Protein AF-0000000072945181 (afdb_homodimer)

InterPro domains:
  IPR013740 Redoxin [PF08534] (5-145)
  IPR013766 Thioredoxin domain [PS51352] (3-159)
  IPR036249 Thioredoxin-like superfamily [SSF52833] (5-149)
  IPR037944 Peroxiredoxin-5-like [PTHR10430] (3-158)
  IPR037944 Peroxiredoxin-5-like [cd03013] (5-157)

Structure (mmCIF, N/CA/C/O backbone):
data_AF-0000000072945181-model_v1
#
loop_
_entity.id
_entity.type
_entity.pdbx_description
1 polymer 'Thioredoxin domain-containing protein'
#
loop_
_atom_site.group_PDB
_atom_site.id
_atom_site.type_symbol
_atom_site.label_atom_id
_atom_site.label_alt_id
_atom_site.label_comp_id
_atom_site.label_asym_id
_atom_site.label_entity_id
_atom_site.label_seq_id
_atom_site.pdbx_PDB_ins_code
_atom_site.Cartn_x
_atom_site.Cartn_y
_atom_site.Cartn_z
_atom_site.occupancy
_atom_site.B_iso_or_equiv
_atom_site.auth_seq_id
_atom_site.auth_comp_id
_atom_site.auth_asym_id
_atom_site.auth_atom_id
_atom_site.pdbx_PDB_model_num
ATOM 1 N N . MET A 1 1 ? 13.602 12.992 17.625 1 44.69 1 MET A N 1
ATOM 2 C CA . MET A 1 1 ? 13.18 14.328 18.047 1 44.69 1 MET A CA 1
ATOM 3 C C . MET A 1 1 ? 11.672 14.5 17.891 1 44.69 1 MET A C 1
ATOM 5 O O . MET A 1 1 ? 11.102 14.117 16.875 1 44.69 1 MET A O 1
ATOM 9 N N . VAL A 1 2 ? 10.953 14.531 19.047 1 55.78 2 VAL A N 1
ATOM 10 C CA . VAL A 1 2 ? 9.523 14.797 19.219 1 55.78 2 VAL A CA 1
ATOM 11 C C . VAL A 1 2 ? 9.156 16.125 18.562 1 55.78 2 VAL A C 1
ATOM 13 O O . VAL A 1 2 ? 9.852 17.125 18.734 1 55.78 2 VAL A O 1
ATOM 16 N N . ILE A 1 3 ? 8.375 16.047 17.375 1 67.25 3 ILE A N 1
ATOM 17 C CA . ILE A 1 3 ? 7.812 17.219 16.719 1 67.25 3 ILE A CA 1
ATOM 18 C C . ILE A 1 3 ? 7.309 18.203 17.766 1 67.25 3 ILE A C 1
ATOM 20 O O . ILE A 1 3 ? 6.574 17.828 18.688 1 67.25 3 ILE A O 1
ATOM 24 N N . ALA A 1 4 ? 8.133 19.359 18 1 80.5 4 ALA A N 1
ATOM 25 C CA . ALA A 1 4 ? 7.688 20.375 18.953 1 80.5 4 ALA A CA 1
ATOM 26 C C . ALA A 1 4 ? 7.211 21.625 18.203 1 80.5 4 ALA A C 1
ATOM 28 O O . ALA A 1 4 ? 7.738 21.969 17.156 1 80.5 4 ALA A O 1
ATOM 29 N N . VAL A 1 5 ? 6.168 22.203 18.703 1 89.06 5 VAL A N 1
ATOM 30 C CA . VAL A 1 5 ? 5.711 23.5 18.203 1 89.06 5 VAL A CA 1
ATOM 31 C C . VAL A 1 5 ? 6.891 24.469 18.094 1 89.06 5 VAL A C 1
ATOM 33 O O . VAL A 1 5 ? 7.73 24.516 19 1 89.06 5 VAL A O 1
ATOM 36 N N . GLY A 1 6 ? 7.031 25.062 16.938 1 91.06 6 GLY A N 1
ATOM 37 C CA . GLY A 1 6 ? 8.109 26 16.703 1 91.06 6 GLY A CA 1
ATOM 38 C C . GLY A 1 6 ? 9.266 25.406 15.914 1 91.06 6 GLY A C 1
ATOM 39 O O . GLY A 1 6 ? 10.102 26.141 15.383 1 91.06 6 GLY A O 1
ATOM 40 N N . SER A 1 7 ? 9.32 24.156 15.82 1 90.75 7 SER A N 1
ATOM 41 C CA . SER A 1 7 ? 10.406 23.469 15.125 1 90.75 7 SER A CA 1
ATOM 42 C C . SER A 1 7 ? 10.297 23.641 13.617 1 90.75 7 SER A C 1
ATOM 44 O O . SER A 1 7 ? 9.188 23.672 13.07 1 90.75 7 SER A O 1
ATOM 46 N N . SER A 1 8 ? 11.469 23.719 12.992 1 91.62 8 SER A N 1
ATOM 47 C CA . SER A 1 8 ? 11.516 23.703 11.531 1 91.62 8 SER A CA 1
ATOM 48 C C . SER A 1 8 ? 11.094 22.344 10.977 1 91.62 8 SER A C 1
ATOM 50 O O . SER A 1 8 ? 11.156 21.344 11.68 1 91.62 8 SER A O 1
ATOM 52 N N . LEU A 1 9 ? 10.664 22.422 9.758 1 93.75 9 LEU A N 1
ATOM 53 C CA . LEU A 1 9 ? 10.281 21.188 9.094 1 93.75 9 LEU A CA 1
ATOM 54 C C . LEU A 1 9 ? 11.492 20.297 8.836 1 93.75 9 LEU A C 1
ATOM 56 O O . LEU A 1 9 ? 12.578 20.797 8.531 1 93.75 9 LEU A O 1
ATOM 60 N N . THR A 1 10 ? 11.297 19.047 8.984 1 92.38 10 THR A N 1
ATOM 61 C CA . THR A 1 10 ? 12.367 18.094 8.742 1 92.38 10 THR A CA 1
ATOM 62 C C . THR A 1 10 ? 12.844 18.172 7.293 1 92.38 10 THR A C 1
ATOM 64 O O . THR A 1 10 ? 12.109 18.641 6.418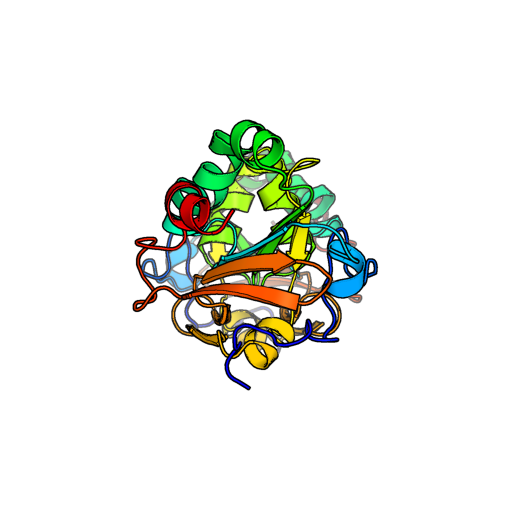 1 92.38 10 THR A O 1
ATOM 67 N N . LYS A 1 11 ? 14.078 17.719 7.035 1 94.94 11 LYS A N 1
ATOM 68 C CA . LYS A 1 11 ? 14.664 17.734 5.699 1 94.94 11 LYS A CA 1
ATOM 69 C C . LYS A 1 11 ? 14.633 16.344 5.059 1 94.94 11 LYS A C 1
ATOM 71 O O . LYS A 1 11 ? 15.219 16.141 3.998 1 94.94 11 LYS A O 1
ATOM 76 N N . THR A 1 12 ? 13.977 15.492 5.672 1 96.19 12 THR A N 1
ATOM 77 C CA . THR A 1 12 ? 13.859 14.125 5.172 1 96.19 12 THR A CA 1
ATOM 78 C C . THR A 1 12 ? 13.117 14.109 3.838 1 96.19 12 THR A C 1
ATOM 80 O O . THR A 1 12 ? 12.383 15.039 3.514 1 96.19 12 THR A O 1
ATOM 83 N N . GLU A 1 13 ? 13.367 13.039 3.109 1 96.19 13 GLU A N 1
ATOM 84 C CA . GLU A 1 13 ? 12.805 12.938 1.765 1 96.19 13 GLU A CA 1
ATOM 85 C C . GLU A 1 13 ? 11.484 12.18 1.774 1 96.19 13 GLU A C 1
ATOM 87 O O . GLU A 1 13 ? 11.344 11.172 2.471 1 96.19 13 GLU A O 1
ATOM 92 N N . LEU A 1 14 ? 10.516 12.719 1.047 1 97.88 14 LEU A N 1
ATOM 93 C CA . LEU A 1 14 ? 9.242 12.102 0.699 1 97.88 14 LEU A CA 1
ATOM 94 C C . LEU A 1 14 ? 9.094 11.969 -0.813 1 97.88 14 LEU A C 1
ATOM 96 O O . LEU A 1 14 ? 9.93 12.469 -1.567 1 97.88 14 LEU A O 1
ATOM 100 N N . PHE A 1 15 ? 8.062 11.242 -1.191 1 97.75 15 PHE A N 1
ATOM 101 C CA . PHE A 1 15 ? 7.762 11.07 -2.607 1 97.75 15 PHE A CA 1
ATOM 102 C C . PHE A 1 15 ? 6.293 11.359 -2.887 1 97.75 15 PHE A C 1
ATOM 104 O O . PHE A 1 15 ? 5.43 11.078 -2.049 1 97.75 15 PHE A O 1
ATOM 111 N N . GLU A 1 16 ? 5.98 11.883 -4.035 1 95.94 16 GLU A N 1
ATOM 112 C CA . GLU A 1 16 ? 4.586 12.258 -4.25 1 95.94 16 GLU A CA 1
ATOM 113 C C . GLU A 1 16 ? 3.994 11.516 -5.449 1 95.94 16 GLU A C 1
ATOM 115 O O . GLU A 1 16 ? 3.133 10.648 -5.285 1 95.94 16 GLU A O 1
ATOM 120 N N . THR A 1 17 ? 4.492 11.648 -6.688 1 90.31 17 THR A N 1
ATOM 121 C CA . THR A 1 17 ? 3.809 11.102 -7.855 1 90.31 17 THR A CA 1
ATOM 122 C C . THR A 1 17 ? 4.512 9.836 -8.352 1 90.31 17 THR A C 1
ATOM 124 O O . THR A 1 17 ? 3.938 9.062 -9.125 1 90.31 17 THR A O 1
ATOM 127 N N . SER A 1 18 ? 5.73 9.68 -7.992 1 89.75 18 SER A N 1
ATOM 128 C CA . SER A 1 18 ? 6.555 8.531 -8.359 1 89.75 18 SER A CA 1
ATOM 129 C C . SER A 1 18 ? 7.789 8.43 -7.469 1 89.75 18 SER A C 1
ATOM 131 O O . SER A 1 18 ? 8.102 9.352 -6.715 1 89.75 18 SER A O 1
ATOM 133 N N . PRO A 1 19 ? 8.484 7.332 -7.586 1 89.38 19 PRO A N 1
ATOM 134 C CA . PRO A 1 19 ? 9.742 7.211 -6.84 1 89.38 19 PRO A CA 1
ATOM 135 C C . PRO A 1 19 ? 10.781 8.25 -7.262 1 89.38 19 PRO A C 1
ATOM 137 O O . PRO A 1 19 ? 11.773 8.453 -6.559 1 89.38 19 PRO A O 1
ATOM 140 N N . ASP A 1 20 ? 10.547 8.906 -8.375 1 92.88 20 ASP A N 1
ATOM 141 C CA . ASP A 1 20 ? 11.5 9.891 -8.867 1 92.88 20 ASP A CA 1
ATOM 142 C C . ASP A 1 20 ? 11.07 11.305 -8.484 1 92.88 20 ASP A C 1
ATOM 144 O O . ASP A 1 20 ? 11.82 12.266 -8.688 1 92.88 20 ASP A O 1
ATOM 148 N N . ASP A 1 21 ? 9.93 11.469 -7.965 1 96.44 21 ASP A N 1
ATOM 149 C CA . ASP A 1 21 ? 9.406 12.773 -7.582 1 96.44 21 ASP A CA 1
ATOM 150 C C . ASP A 1 21 ? 9.672 13.062 -6.105 1 96.44 21 ASP A C 1
ATOM 152 O O . ASP A 1 21 ? 8.734 13.156 -5.312 1 96.44 21 ASP A O 1
ATOM 156 N N . LYS A 1 22 ? 10.961 13.367 -5.82 1 96.19 22 LYS A N 1
ATOM 157 C CA . LYS A 1 22 ? 11.414 13.609 -4.453 1 96.19 22 LYS A CA 1
ATOM 158 C C . LYS A 1 22 ? 11.031 15.016 -3.992 1 96.19 22 LYS A C 1
ATOM 160 O O . LYS A 1 22 ? 11.141 15.977 -4.754 1 96.19 22 LYS A O 1
ATOM 165 N N . LYS A 1 23 ? 10.492 15.016 -2.742 1 96.94 23 LYS A N 1
ATOM 166 C CA . LYS A 1 23 ? 10.102 16.266 -2.098 1 96.94 23 LYS A CA 1
ATOM 167 C C . LYS A 1 23 ? 10.531 16.281 -0.632 1 96.94 23 LYS A C 1
ATOM 169 O O . LYS A 1 23 ? 10.641 15.227 0.001 1 96.94 23 LYS A O 1
ATOM 174 N N . THR A 1 24 ? 10.828 17.5 -0.173 1 97.25 24 THR A N 1
ATOM 175 C CA . THR A 1 24 ? 10.828 17.734 1.267 1 97.25 24 THR A CA 1
ATOM 176 C C . THR A 1 24 ? 9.547 18.453 1.699 1 97.25 24 THR A C 1
ATOM 178 O O . THR A 1 24 ? 8.805 18.953 0.861 1 97.25 24 THR A O 1
ATOM 181 N N . LEU A 1 25 ? 9.281 18.406 3.014 1 97.31 25 LEU A N 1
ATOM 182 C CA . LEU A 1 25 ? 8.141 19.172 3.502 1 97.31 25 LEU A CA 1
ATOM 183 C C . LEU A 1 25 ? 8.305 20.656 3.178 1 97.31 25 LEU A C 1
ATOM 185 O O . LEU A 1 25 ? 7.316 21.359 2.924 1 97.31 25 LEU A O 1
ATOM 189 N N . ALA A 1 26 ? 9.508 21.125 3.164 1 97.12 26 ALA A N 1
ATOM 190 C CA . ALA A 1 26 ? 9.766 22.5 2.783 1 97.12 26 ALA A CA 1
ATOM 191 C C . ALA A 1 26 ? 9.367 22.766 1.333 1 97.12 26 ALA A C 1
ATOM 193 O O . ALA A 1 26 ? 8.844 23.828 1.005 1 97.12 26 ALA A O 1
ATOM 194 N N . ASP A 1 27 ? 9.656 21.844 0.456 1 97.81 27 ASP A N 1
ATOM 195 C CA . ASP A 1 27 ? 9.234 21.953 -0.939 1 97.81 27 ASP A CA 1
ATOM 196 C C . ASP A 1 27 ? 7.719 22.047 -1.054 1 97.81 27 ASP A C 1
ATOM 198 O O . ASP A 1 27 ? 7.199 22.766 -1.91 1 97.81 27 ASP A O 1
ATOM 202 N N . VAL A 1 28 ? 6.984 21.344 -0.179 1 98.06 28 VAL A N 1
ATOM 203 C CA . VAL A 1 28 ? 5.535 21.203 -0.271 1 98.06 28 VAL A CA 1
ATOM 204 C C . VAL A 1 28 ? 4.855 22.438 0.319 1 98.06 28 VAL A C 1
ATOM 206 O O . VAL A 1 28 ? 3.928 22.984 -0.277 1 98.06 28 VAL A O 1
ATOM 209 N N . PHE A 1 29 ? 5.367 22.906 1.403 1 98 29 PHE A N 1
ATOM 210 C CA . PHE A 1 29 ? 4.664 23.938 2.146 1 98 29 PHE A CA 1
ATOM 211 C C . PHE A 1 29 ? 5.27 25.312 1.869 1 98 29 PHE A C 1
ATOM 213 O O . PHE A 1 29 ? 4.566 26.328 1.885 1 98 29 PHE A O 1
ATOM 220 N N . GLY A 1 30 ? 6.652 25.312 1.661 1 96.38 30 GLY A N 1
ATOM 221 C CA . GLY A 1 30 ? 7.312 26.609 1.621 1 96.38 30 GLY A CA 1
ATOM 222 C C . GLY A 1 30 ? 7.008 27.469 2.832 1 96.38 30 G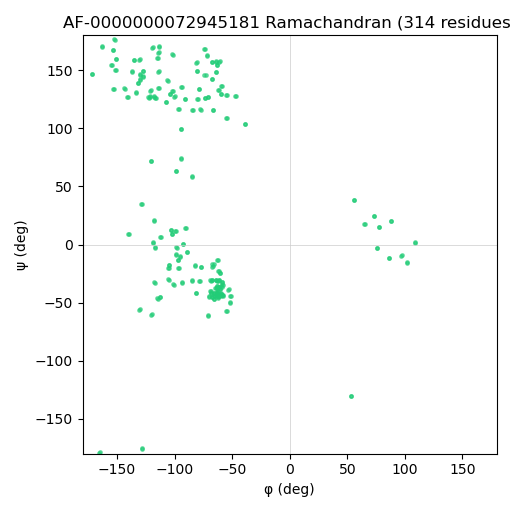LY A C 1
ATOM 223 O O . GLY A 1 30 ? 7.16 27.016 3.973 1 96.38 30 GLY A O 1
ATOM 224 N N . MET A 1 31 ? 6.613 28.75 2.494 1 97.38 31 MET A N 1
ATOM 225 C CA . MET A 1 31 ? 6.293 29.672 3.572 1 97.38 31 MET A CA 1
ATOM 226 C C . MET A 1 31 ? 4.785 29.828 3.725 1 97.38 31 MET A C 1
ATOM 228 O O . MET A 1 31 ? 4.32 30.703 4.461 1 97.38 31 MET A O 1
ATOM 232 N N . LYS A 1 32 ? 4 29 3.123 1 98.19 32 LYS A N 1
ATOM 233 C CA . LYS A 1 32 ? 2.543 29.062 3.123 1 98.19 32 LYS A CA 1
ATOM 234 C C . LYS A 1 32 ? 1.965 28.453 4.398 1 98.19 32 LYS A C 1
ATOM 236 O O . LYS A 1 32 ? 2.625 27.656 5.07 1 98.19 32 LYS A O 1
ATOM 241 N N . THR A 1 33 ? 0.781 28.891 4.68 1 98.5 33 THR A N 1
ATOM 242 C CA . THR A 1 33 ? 0.017 28.266 5.746 1 98.5 33 THR A CA 1
ATOM 243 C C . THR A 1 33 ? -0.631 26.969 5.254 1 98.5 33 THR A C 1
ATOM 245 O O . THR A 1 33 ? -1.315 26.969 4.23 1 98.5 33 THR A O 1
ATOM 248 N N . GLY A 1 34 ? -0.312 25.906 6.012 1 98.5 34 GLY A N 1
ATOM 249 C CA . GLY A 1 34 ? -0.864 24.625 5.562 1 98.5 34 GLY A CA 1
ATOM 250 C C . GLY A 1 34 ? -1.08 23.641 6.691 1 98.5 34 GLY A C 1
ATOM 251 O O . GLY A 1 34 ? -0.869 23.969 7.863 1 98.5 34 GLY A O 1
ATOM 252 N N . ILE A 1 35 ? -1.661 22.484 6.34 1 98.69 35 ILE A N 1
ATOM 253 C CA . ILE A 1 35 ? -1.899 21.375 7.266 1 98.69 35 ILE A CA 1
ATOM 254 C C . ILE A 1 35 ? -1.188 20.125 6.766 1 98.69 35 ILE A C 1
ATOM 256 O O . ILE A 1 35 ? -1.273 19.781 5.586 1 98.69 35 ILE A O 1
ATOM 260 N N . LEU A 1 36 ? -0.411 19.516 7.609 1 98.25 36 LEU A N 1
ATOM 261 C CA . LEU A 1 36 ? 0.145 18.188 7.41 1 98.25 36 LEU A CA 1
ATOM 262 C C . LEU A 1 36 ? -0.533 17.172 8.32 1 98.25 36 LEU A C 1
ATOM 264 O O . LEU A 1 36 ? -0.564 17.359 9.547 1 98.25 36 LEU A O 1
ATOM 268 N N . PHE A 1 37 ? -1.088 16.172 7.766 1 98.25 37 PHE A N 1
ATOM 269 C CA . PHE A 1 37 ? -1.555 15.117 8.648 1 98.25 37 PHE A CA 1
ATOM 270 C C . PHE A 1 37 ? -1.011 13.766 8.203 1 98.25 37 PHE A C 1
ATOM 272 O O . PHE A 1 37 ? -0.783 13.539 7.008 1 98.25 37 PHE A O 1
ATOM 279 N N . GLY A 1 38 ? -0.732 12.945 9.117 1 97.25 38 GLY A N 1
ATOM 280 C CA . GLY A 1 38 ? -0.209 11.609 8.906 1 97.25 38 GLY A CA 1
ATOM 281 C C . GLY A 1 38 ? -1.17 10.516 9.336 1 97.25 38 GLY A C 1
ATOM 282 O O . GLY A 1 38 ? -1.955 10.703 10.266 1 97.25 38 GLY A O 1
ATOM 283 N N . VAL A 1 39 ? -1.094 9.422 8.656 1 97.75 39 VAL A N 1
ATOM 284 C CA . VAL A 1 39 ? -1.968 8.281 8.922 1 97.75 39 VAL A CA 1
ATOM 285 C C . VAL A 1 39 ? -1.152 6.992 8.93 1 97.75 39 VAL A C 1
ATOM 287 O O . VAL A 1 39 ? -0.074 6.93 8.336 1 97.75 39 VAL A O 1
ATOM 290 N N . PRO A 1 40 ? -1.662 5.965 9.562 1 97.19 40 PRO A N 1
ATOM 291 C CA . PRO A 1 40 ? -0.932 4.695 9.617 1 97.19 40 PRO A CA 1
ATOM 292 C C . PRO A 1 40 ? -0.736 4.07 8.234 1 97.19 40 PRO A C 1
ATOM 294 O O . PRO A 1 40 ? 0.31 3.473 7.969 1 97.19 40 PRO A O 1
ATOM 297 N N . GLY A 1 41 ? -1.81 4.238 7.43 1 97.06 41 GLY A N 1
ATOM 298 C CA . GLY A 1 41 ? -1.672 3.609 6.125 1 97.06 41 GLY A CA 1
ATOM 299 C C . GLY A 1 41 ? -2.791 3.967 5.168 1 97.06 41 GLY A C 1
ATOM 300 O O . GLY A 1 41 ? -3.947 4.094 5.574 1 97.06 41 GLY A O 1
ATOM 301 N N . ALA A 1 42 ? -2.428 4.047 3.879 1 97.75 42 ALA A N 1
ATOM 302 C CA . ALA A 1 42 ? -3.412 4.238 2.816 1 97.75 42 ALA A CA 1
ATOM 303 C C . ALA A 1 42 ? -4.434 3.104 2.805 1 97.75 42 ALA A C 1
ATOM 305 O O . ALA A 1 42 ? -4.078 1.938 3 1 97.75 42 ALA A O 1
ATOM 306 N N . PHE A 1 43 ? -5.762 3.445 2.641 1 97.19 43 PHE A N 1
ATOM 307 C CA . PHE A 1 43 ? -6.871 2.52 2.451 1 97.19 43 PHE A CA 1
ATOM 308 C C . PHE A 1 43 ? -7.242 1.843 3.764 1 97.19 43 PHE A C 1
ATOM 310 O O . PHE A 1 43 ? -8.18 1.045 3.812 1 97.19 43 PHE A O 1
ATOM 317 N N . THR A 1 44 ? -6.492 2.115 4.883 1 95.62 44 THR A N 1
ATOM 318 C CA . THR A 1 44 ? -6.934 1.596 6.172 1 95.62 44 THR A CA 1
ATOM 319 C C . THR A 1 44 ? -8.273 2.203 6.57 1 95.62 44 THR A C 1
ATOM 321 O O . THR A 1 44 ? -8.578 3.342 6.211 1 95.62 44 THR A O 1
ATOM 324 N N . PRO A 1 45 ? -9.117 1.477 7.285 1 93.88 45 PRO A N 1
ATOM 325 C CA . PRO A 1 45 ? -10.516 1.861 7.484 1 93.88 45 PRO A CA 1
ATOM 326 C C . PRO A 1 45 ? -10.664 3.268 8.062 1 93.88 45 PRO A C 1
ATOM 328 O O . PRO A 1 45 ? -11.312 4.121 7.453 1 93.88 45 PRO A O 1
ATOM 331 N N . THR A 1 46 ? -10.109 3.643 9.211 1 92.75 46 THR A N 1
ATOM 332 C CA . THR A 1 46 ? -10.242 4.961 9.82 1 92.75 46 THR A CA 1
ATOM 333 C C . THR A 1 46 ? -9.602 6.031 8.945 1 92.75 46 THR A C 1
ATOM 335 O O . THR A 1 46 ? -10.148 7.125 8.789 1 92.75 46 THR A O 1
ATOM 338 N N . CYS A 1 47 ? -8.523 5.734 8.328 1 94 47 CYS A N 1
ATOM 339 C CA . CYS A 1 47 ? -7.84 6.668 7.445 1 94 47 CYS A CA 1
ATOM 340 C C . CYS A 1 47 ? -8.68 6.973 6.215 1 94 47 CYS A C 1
ATOM 342 O O . CYS A 1 47 ? -8.797 8.133 5.805 1 94 47 CYS A O 1
ATOM 344 N N . ASP A 1 48 ? -9.258 5.988 5.695 1 95 48 ASP A N 1
ATOM 345 C CA . ASP A 1 48 ? -9.953 6.027 4.41 1 95 48 ASP A CA 1
ATOM 346 C C . ASP A 1 48 ? -11.391 6.512 4.578 1 95 48 ASP A C 1
ATOM 348 O O . ASP A 1 48 ? -11.938 7.168 3.688 1 95 48 ASP A O 1
ATOM 352 N N . GLN A 1 49 ? -11.984 6.227 5.707 1 94.12 49 GLN A N 1
ATOM 353 C CA . GLN A 1 49 ? -13.414 6.48 5.859 1 94.12 49 GLN A CA 1
ATOM 354 C C . GLN A 1 49 ? -13.664 7.715 6.719 1 94.12 49 GLN A C 1
ATOM 356 O O . GLN A 1 49 ? -14.766 8.273 6.703 1 94.12 49 GLN A O 1
ATOM 361 N N . THR A 1 50 ? -12.633 8.125 7.469 1 95.06 50 THR A N 1
ATOM 362 C CA . THR A 1 50 ? -12.883 9.18 8.445 1 95.06 50 THR A CA 1
ATOM 363 C C . THR A 1 50 ? -11.852 10.289 8.328 1 95.06 50 THR A C 1
ATOM 365 O O . THR A 1 50 ? -12.203 11.445 8.078 1 95.06 50 THR A O 1
ATOM 368 N N . HIS A 1 51 ? -10.602 9.992 8.414 1 97.19 51 HIS A N 1
ATOM 369 C CA . HIS A 1 51 ? -9.562 11.008 8.555 1 97.19 51 HIS A CA 1
ATOM 370 C C . HIS A 1 51 ? -9.383 11.797 7.258 1 97.19 51 HIS A C 1
ATOM 372 O O . HIS A 1 51 ? -9.664 12.992 7.215 1 97.19 51 HIS A O 1
ATOM 378 N N . LEU A 1 52 ? -9.016 11.133 6.152 1 97.75 52 LEU A N 1
ATOM 379 C CA . LEU A 1 52 ? -8.828 11.805 4.867 1 97.75 52 LEU A CA 1
ATOM 380 C C . LEU A 1 52 ? -10.109 12.484 4.418 1 97.75 52 LEU A C 1
ATOM 382 O O . LEU A 1 52 ? -10.102 13.656 4.035 1 97.75 52 LEU A O 1
ATOM 386 N N . PRO A 1 53 ? -11.242 11.859 4.555 1 97.81 53 PRO A N 1
ATOM 387 C CA . PRO A 1 53 ? -12.492 12.477 4.105 1 97.81 53 PRO A CA 1
ATOM 388 C C . PRO A 1 53 ? -12.828 13.742 4.895 1 97.81 53 PRO A C 1
ATOM 390 O O . PRO A 1 53 ? -13.477 14.648 4.363 1 97.81 53 PRO A O 1
ATOM 393 N N . SER A 1 54 ? -12.43 13.82 6.156 1 98.19 54 SER A N 1
ATOM 394 C CA . SER A 1 54 ? -12.719 15.023 6.926 1 98.19 54 SER A CA 1
ATOM 395 C C . SER A 1 54 ? -12.047 16.25 6.309 1 98.19 54 SER A C 1
ATOM 397 O O . SER A 1 54 ? -12.617 17.344 6.301 1 98.19 54 SER A O 1
ATOM 399 N N . TYR A 1 55 ? -10.852 16.047 5.785 1 98.5 55 TYR A N 1
ATOM 400 C CA . TYR A 1 55 ? -10.125 17.156 5.172 1 98.5 55 TYR A CA 1
ATOM 401 C C . TYR A 1 55 ? -10.664 17.453 3.773 1 98.5 55 TYR A C 1
ATOM 403 O O . TYR A 1 55 ? -10.656 18.594 3.33 1 98.5 55 TYR A O 1
ATOM 411 N N . LEU A 1 56 ? -11.141 16.438 3.104 1 98.44 56 LEU A N 1
ATOM 412 C CA . LEU A 1 56 ? -11.75 16.641 1.793 1 98.44 56 LEU A CA 1
ATOM 413 C C . LEU A 1 56 ? -13.086 17.359 1.918 1 98.44 56 LEU A C 1
ATOM 415 O O . LEU A 1 56 ? -13.359 18.297 1.165 1 98.44 56 LEU A O 1
ATOM 419 N N . LYS A 1 57 ? -13.836 16.906 2.854 1 98 57 LYS A N 1
ATOM 420 C CA . LYS A 1 57 ? -15.141 17.516 3.09 1 98 57 LYS A CA 1
ATOM 421 C C . LYS A 1 57 ? -15 18.984 3.459 1 98 57 LYS A C 1
ATOM 423 O O . LYS A 1 57 ? -15.781 19.828 3 1 98 57 LYS A O 1
ATOM 428 N N . ASP A 1 58 ? -14 19.344 4.227 1 98.12 58 ASP A N 1
ATOM 429 C CA . ASP A 1 58 ? -13.844 20.688 4.742 1 98.12 58 ASP A CA 1
ATOM 430 C C . ASP A 1 58 ? -12.836 21.484 3.914 1 98.12 58 ASP A C 1
ATOM 432 O O . ASP A 1 58 ? -12.359 22.531 4.344 1 98.12 58 ASP A O 1
ATOM 436 N N . TYR A 1 59 ? -12.477 20.984 2.826 1 98.19 59 TYR A N 1
ATOM 437 C CA . TYR A 1 59 ? -11.414 21.547 2.012 1 98.19 59 TYR A CA 1
ATOM 438 C C . TYR A 1 59 ? -11.656 23.031 1.756 1 98.19 59 TYR A C 1
ATOM 440 O O . TYR A 1 59 ? -10.797 23.875 2.029 1 98.19 59 TYR A O 1
ATOM 448 N N . GLU A 1 60 ? -12.867 23.375 1.315 1 97.88 60 GLU A N 1
ATOM 449 C CA . GLU A 1 60 ? -13.188 24.766 0.985 1 97.88 60 GLU A CA 1
ATOM 450 C C . GLU A 1 60 ? -13.227 25.625 2.238 1 97.88 60 GLU A C 1
ATOM 452 O O . GLU A 1 60 ? -12.812 26.797 2.209 1 97.88 60 GLU A O 1
ATOM 457 N N . GLN A 1 61 ? -13.766 25.047 3.254 1 97.88 61 GLN A N 1
ATOM 458 C CA . GLN A 1 61 ? -13.805 25.781 4.512 1 97.88 61 GLN A CA 1
ATOM 459 C C . GLN A 1 61 ? -12.398 26.078 5.027 1 97.88 61 GLN A C 1
ATOM 461 O O . GLN A 1 61 ? -12.133 27.172 5.535 1 97.88 61 GLN A O 1
ATOM 466 N N . LEU A 1 62 ? -11.484 25.125 4.938 1 98.31 62 LEU A N 1
ATOM 467 C CA . LEU A 1 62 ? -10.102 25.312 5.355 1 98.31 62 LEU A CA 1
ATOM 468 C C . LEU A 1 62 ? -9.406 26.359 4.504 1 98.31 62 LEU A C 1
ATOM 470 O O . LEU A 1 62 ? -8.656 27.188 5.027 1 98.31 62 LEU A O 1
ATOM 474 N N . LYS A 1 63 ? -9.664 26.297 3.289 1 97.56 63 LYS A N 1
ATOM 475 C CA . LYS A 1 63 ? -9.117 27.312 2.389 1 97.56 63 LYS A CA 1
ATOM 476 C C . LYS A 1 63 ? -9.609 28.703 2.77 1 97.56 63 LYS A C 1
ATOM 478 O O . LYS A 1 63 ? -8.836 29.672 2.764 1 97.56 63 LYS A O 1
ATOM 483 N N . ALA A 1 64 ? -10.852 28.781 3.051 1 97.62 64 ALA A N 1
ATOM 484 C CA . ALA A 1 64 ? -11.453 30.062 3.438 1 97.62 64 ALA A CA 1
ATOM 485 C C . ALA A 1 64 ? -10.82 30.594 4.719 1 97.62 64 ALA A C 1
ATOM 487 O O . ALA A 1 64 ? -10.781 31.812 4.938 1 97.62 64 ALA A O 1
ATOM 488 N N . LYS A 1 65 ? -10.258 29.719 5.477 1 97.12 65 LYS A N 1
ATOM 489 C CA . LYS A 1 65 ? -9.625 30.094 6.734 1 97.12 65 LYS A CA 1
ATOM 490 C C . LYS A 1 65 ? -8.133 30.375 6.543 1 97.12 65 LYS A C 1
ATOM 492 O O . LYS A 1 65 ? -7.406 30.578 7.516 1 97.12 65 LYS A O 1
ATOM 497 N N . GLY A 1 66 ? -7.707 30.234 5.312 1 97.62 66 GLY A N 1
ATOM 498 C CA . GLY A 1 66 ? -6.348 30.672 5.012 1 97.62 66 GLY A CA 1
ATOM 499 C C . GLY A 1 66 ? -5.398 29.516 4.75 1 97.62 66 GLY A C 1
ATOM 500 O O . GLY A 1 66 ? -4.203 29.719 4.551 1 97.62 66 GLY A O 1
ATOM 501 N N . VAL A 1 67 ? -5.934 28.344 4.797 1 98.62 67 VAL A N 1
ATOM 502 C CA . VAL A 1 67 ? -5.098 27.188 4.492 1 98.62 67 VAL A CA 1
ATOM 503 C C . VAL A 1 67 ? -4.832 27.125 2.988 1 98.62 67 VAL A C 1
ATOM 505 O O . VAL A 1 67 ? -5.77 27.062 2.189 1 98.62 67 VAL A O 1
ATOM 508 N N . GLU A 1 68 ? -3.578 27.062 2.641 1 98.62 68 GLU A N 1
ATOM 509 C CA . GLU A 1 68 ? -3.191 27.078 1.234 1 98.62 68 GLU A CA 1
ATOM 510 C C . GLU A 1 68 ? -2.758 25.703 0.755 1 98.62 68 GLU A C 1
ATOM 512 O O . GLU A 1 68 ? -2.824 25.406 -0.439 1 98.62 68 GLU A O 1
ATOM 517 N N . VAL A 1 69 ? -2.234 24.969 1.692 1 98.62 69 VAL A N 1
ATOM 518 C CA . VAL A 1 69 ? -1.681 23.656 1.352 1 98.62 69 VAL A CA 1
ATOM 519 C C . VAL A 1 69 ? -2.168 22.609 2.352 1 98.62 69 VAL A C 1
ATOM 521 O O . VAL A 1 69 ? -2.16 22.859 3.562 1 98.62 69 VAL A O 1
ATOM 524 N N . ILE A 1 70 ? -2.66 21.547 1.877 1 98.81 70 ILE A N 1
ATOM 525 C CA . ILE A 1 70 ? -2.922 20.375 2.709 1 98.81 70 ILE A CA 1
ATOM 526 C C . ILE A 1 70 ? -2.135 19.188 2.178 1 98.81 70 ILE A C 1
ATOM 528 O O . ILE A 1 70 ? -2.107 18.938 0.971 1 98.81 70 ILE A O 1
ATOM 532 N N . ALA A 1 71 ? -1.45 18.469 3.057 1 98.75 71 ALA A N 1
ATOM 533 C CA . ALA A 1 71 ? -0.681 17.281 2.707 1 98.75 71 ALA A CA 1
ATOM 534 C C . ALA A 1 71 ? -0.986 16.125 3.662 1 98.75 71 ALA A C 1
ATOM 536 O O . ALA A 1 71 ? -1.194 16.344 4.859 1 98.75 71 ALA A O 1
ATOM 537 N N . CYS A 1 72 ? -1.095 15.016 3.113 1 98.75 72 CYS A N 1
ATOM 538 C CA . CYS A 1 72 ? -1.244 13.758 3.838 1 98.75 72 CYS A CA 1
ATOM 539 C C . CYS A 1 72 ? -0.026 12.867 3.635 1 98.75 72 CYS A C 1
ATOM 541 O O . CYS A 1 72 ? 0.469 12.734 2.514 1 98.75 72 CYS A O 1
ATOM 543 N N . MET A 1 73 ? 0.486 12.266 4.699 1 98.5 73 MET A N 1
ATOM 544 C CA . MET A 1 73 ? 1.621 11.359 4.535 1 98.5 73 MET A CA 1
ATOM 545 C C . MET A 1 73 ? 1.338 10.008 5.184 1 98.5 73 MET A C 1
ATOM 547 O O . MET A 1 73 ? 0.617 9.93 6.18 1 98.5 73 MET A O 1
ATOM 551 N N . ALA A 1 74 ? 1.889 8.984 4.641 1 98.44 74 ALA A N 1
ATOM 552 C CA . ALA A 1 74 ? 1.891 7.625 5.172 1 98.44 74 ALA A CA 1
ATOM 553 C C . ALA A 1 74 ? 3.139 6.867 4.734 1 98.44 74 ALA A C 1
ATOM 555 O O . ALA A 1 74 ? 3.816 7.27 3.783 1 98.44 74 ALA A O 1
ATOM 556 N N . VAL A 1 75 ? 3.439 5.781 5.508 1 97.94 75 VAL A N 1
ATOM 557 C CA . VAL A 1 75 ? 4.57 4.938 5.141 1 97.94 75 VAL A CA 1
ATOM 558 C C . VAL A 1 75 ? 4.129 3.9 4.109 1 97.94 75 VAL A C 1
ATOM 560 O O . VAL A 1 75 ? 4.086 2.703 4.406 1 97.94 75 VAL A O 1
ATOM 563 N N . ASN A 1 76 ? 3.627 4.223 3 1 98.06 76 ASN A N 1
ATOM 564 C CA . ASN A 1 76 ? 3.33 3.506 1.763 1 98.06 76 ASN A CA 1
ATOM 565 C C . ASN A 1 76 ? 4.18 4.016 0.602 1 98.06 76 ASN A C 1
ATOM 567 O O . ASN A 1 76 ? 4.758 5.102 0.681 1 98.06 76 ASN A O 1
ATOM 571 N N . ASP A 1 77 ? 4.301 3.248 -0.4 1 97.31 77 ASP A N 1
ATOM 572 C CA . ASP A 1 77 ? 5.023 3.729 -1.572 1 97.31 77 ASP A CA 1
ATOM 573 C C . ASP A 1 77 ? 4.191 4.742 -2.354 1 97.31 77 ASP A C 1
ATOM 575 O O . ASP A 1 77 ? 3 4.914 -2.086 1 97.31 77 ASP A O 1
ATOM 579 N N . SER A 1 78 ? 4.824 5.43 -3.289 1 97.75 78 SER A N 1
ATOM 580 C CA . SER A 1 78 ? 4.215 6.559 -3.982 1 97.75 78 SER A CA 1
ATOM 581 C C . SER A 1 78 ? 3.062 6.105 -4.871 1 97.75 78 SER A C 1
ATOM 583 O O . SER A 1 78 ? 2.088 6.836 -5.055 1 97.75 78 SER A O 1
ATOM 585 N N . PHE A 1 79 ? 3.07 4.867 -5.445 1 97.5 79 PHE A N 1
ATOM 586 C CA . PHE A 1 79 ? 2.008 4.371 -6.312 1 97.5 79 PHE A CA 1
ATOM 587 C C . PHE A 1 79 ? 0.724 4.148 -5.523 1 97.5 79 PHE A C 1
ATOM 589 O O . PHE A 1 79 ? -0.363 4.508 -5.984 1 97.5 79 PHE A O 1
ATOM 596 N N . VAL A 1 80 ? 0.906 3.596 -4.332 1 98.06 80 VAL A N 1
ATOM 597 C CA . VAL A 1 80 ? -0.239 3.363 -3.461 1 98.06 80 VAL A CA 1
ATOM 598 C C . VAL A 1 80 ? -0.841 4.699 -3.027 1 98.06 80 VAL A C 1
ATOM 600 O O . VAL A 1 80 ? -2.061 4.879 -3.072 1 98.06 80 VAL A O 1
ATOM 603 N N . MET A 1 81 ? -0.006 5.625 -2.609 1 98.38 81 MET A N 1
ATOM 604 C CA . MET A 1 81 ? -0.504 6.93 -2.176 1 98.38 81 MET A CA 1
ATOM 605 C C . MET A 1 81 ? -1.233 7.637 -3.311 1 98.38 81 MET A C 1
ATOM 607 O O . MET A 1 81 ? -2.287 8.242 -3.098 1 98.38 81 MET A O 1
ATOM 611 N N . GLN A 1 82 ? -0.658 7.586 -4.5 1 97.25 82 GLN A N 1
ATOM 612 C CA . GLN A 1 82 ? -1.302 8.203 -5.656 1 97.25 82 GLN A CA 1
ATOM 613 C C . GLN A 1 82 ? -2.643 7.539 -5.957 1 97.25 82 GLN A C 1
ATOM 615 O O . GLN A 1 82 ? -3.637 8.219 -6.211 1 97.25 82 GLN A O 1
ATOM 620 N N . ALA A 1 83 ? -2.65 6.25 -5.945 1 97.25 83 ALA A N 1
ATOM 621 C CA . ALA A 1 83 ? -3.885 5.508 -6.188 1 97.25 83 ALA A CA 1
ATOM 622 C C . ALA A 1 83 ? -4.953 5.871 -5.16 1 97.25 83 ALA A C 1
ATOM 624 O O . ALA A 1 83 ? -6.121 6.066 -5.512 1 97.25 83 ALA A O 1
ATOM 625 N N . TRP A 1 84 ? -4.551 5.961 -3.869 1 98.19 84 TRP A N 1
ATOM 626 C CA . TRP A 1 84 ? -5.477 6.32 -2.799 1 98.19 84 TRP A CA 1
ATOM 627 C C . TRP A 1 84 ? -6.059 7.711 -3.027 1 98.19 84 TRP A C 1
ATOM 629 O O . TRP A 1 84 ? -7.266 7.914 -2.877 1 98.19 84 TRP A O 1
ATOM 639 N N . GLY A 1 85 ? -5.223 8.672 -3.42 1 98 85 GLY A N 1
ATOM 640 C CA . GLY A 1 85 ? -5.695 10.008 -3.748 1 98 85 GLY A CA 1
ATOM 641 C C . GLY A 1 85 ? -6.695 10.023 -4.891 1 98 85 GLY A C 1
ATOM 642 O O . GLY A 1 85 ? -7.707 10.727 -4.828 1 98 85 GLY A O 1
ATOM 643 N N . LYS A 1 86 ? -6.43 9.234 -5.918 1 96.62 86 LYS A N 1
ATOM 644 C CA . LYS A 1 86 ? -7.312 9.172 -7.078 1 96.62 86 LYS A CA 1
ATOM 645 C C . LYS A 1 86 ? -8.672 8.578 -6.707 1 96.62 86 LYS A C 1
ATOM 647 O O . LYS A 1 86 ? -9.711 9.133 -7.066 1 96.62 86 LYS A O 1
ATOM 652 N N . VAL A 1 87 ? -8.641 7.535 -5.953 1 96.12 87 VAL A N 1
ATOM 653 C CA . VAL A 1 87 ? -9.859 6.809 -5.609 1 96.12 87 VAL A CA 1
ATOM 654 C C . VAL A 1 87 ? -10.727 7.656 -4.68 1 96.12 87 VAL A C 1
ATOM 656 O O . VAL A 1 87 ? -11.953 7.609 -4.75 1 96.12 87 VAL A O 1
ATOM 659 N N . THR A 1 88 ? -10.125 8.508 -3.854 1 97 88 THR A N 1
ATOM 660 C CA . THR A 1 88 ? -10.859 9.242 -2.824 1 97 88 THR A CA 1
ATOM 661 C C . THR A 1 88 ? -11.219 10.641 -3.307 1 97 88 THR A C 1
ATOM 663 O O . THR A 1 88 ? -11.969 11.359 -2.643 1 97 88 THR A O 1
ATOM 666 N N . GLY A 1 89 ? -10.602 11.055 -4.398 1 96.88 89 GLY A N 1
ATOM 667 C CA . GLY A 1 89 ? -10.844 12.398 -4.902 1 96.88 89 GLY A CA 1
ATOM 668 C C . GLY A 1 89 ? -9.922 13.438 -4.293 1 96.88 89 GLY A C 1
ATOM 669 O O . GLY A 1 89 ? -10.242 14.633 -4.293 1 96.88 89 GLY A O 1
ATOM 670 N N . ALA A 1 90 ? -8.828 13.016 -3.76 1 97.75 90 ALA A N 1
ATOM 671 C CA . ALA A 1 90 ? -7.883 13.93 -3.121 1 97.75 90 ALA A CA 1
ATOM 672 C C . ALA A 1 90 ? -6.98 14.594 -4.156 1 97.75 90 ALA A C 1
ATOM 674 O O . ALA A 1 90 ? -6.312 15.586 -3.859 1 97.75 90 ALA A O 1
ATOM 675 N N . GLU A 1 91 ? -6.922 14.008 -5.344 1 95 91 GLU A N 1
ATOM 676 C CA . GLU A 1 91 ? -6.055 14.531 -6.395 1 95 91 GLU A CA 1
ATOM 677 C C . GLU A 1 91 ? -6.363 16 -6.672 1 95 91 GLU A C 1
ATOM 679 O O . GLU A 1 91 ? -7.527 16.375 -6.832 1 95 91 GLU A O 1
ATOM 684 N N . GLY A 1 92 ? -5.316 16.812 -6.664 1 95.38 92 GLY A N 1
ATOM 685 C CA . GLY A 1 92 ? -5.496 18.234 -6.93 1 95.38 92 GLY A CA 1
ATOM 686 C C . GLY A 1 92 ? -5.855 19.031 -5.691 1 95.38 92 GLY A C 1
ATOM 687 O O . GLY A 1 92 ? -5.855 20.266 -5.719 1 95.38 92 GLY A O 1
ATOM 688 N N . LYS A 1 93 ? -6.184 18.469 -4.621 1 97.94 93 LYS A N 1
ATOM 689 C CA . LYS A 1 93 ? -6.594 19.125 -3.389 1 97.94 93 LYS A CA 1
ATOM 690 C C . LYS A 1 93 ? -5.594 18.875 -2.266 1 97.94 93 LYS A C 1
ATOM 692 O O . LYS A 1 93 ? -5.188 19.797 -1.559 1 97.94 93 LYS A O 1
ATOM 697 N N . ILE A 1 94 ? -5.203 17.641 -2.109 1 98.62 94 ILE A N 1
ATOM 698 C CA . ILE A 1 94 ? -4.328 17.219 -1.021 1 98.62 94 ILE A CA 1
ATOM 699 C C . ILE A 1 94 ? -3.076 16.562 -1.592 1 98.62 94 ILE A C 1
ATOM 701 O O . ILE A 1 94 ? -3.168 15.695 -2.475 1 98.62 94 ILE A O 1
ATOM 705 N N . HIS A 1 95 ? -1.859 17.031 -1.203 1 98.56 95 HIS A N 1
ATOM 706 C CA . HIS A 1 95 ? -0.622 16.328 -1.527 1 98.56 95 HIS A CA 1
ATOM 707 C C . HIS A 1 95 ? -0.543 14.984 -0.812 1 98.56 95 HIS A C 1
ATOM 709 O O . HIS A 1 95 ? -0.505 14.93 0.42 1 98.56 95 HIS A O 1
ATOM 715 N N . MET A 1 96 ? -0.538 13.914 -1.558 1 98.56 96 MET A N 1
ATOM 716 C CA . MET A 1 96 ? -0.433 12.578 -0.994 1 98.56 96 MET A CA 1
ATOM 717 C C . MET A 1 96 ? 1.018 12.109 -0.972 1 98.56 96 MET A C 1
ATOM 719 O O . MET A 1 96 ? 1.536 11.633 -1.984 1 98.56 96 MET A O 1
ATOM 723 N N . LEU A 1 97 ? 1.686 12.195 0.141 1 98.69 97 LEU A N 1
ATOM 724 C CA . LEU A 1 97 ? 3.133 12.047 0.244 1 98.69 97 LEU A CA 1
ATOM 725 C C . LEU A 1 97 ? 3.5 10.664 0.763 1 98.69 97 LEU A C 1
ATOM 727 O O . LEU A 1 97 ? 2.941 10.203 1.761 1 98.69 97 LEU A O 1
ATOM 731 N N . ALA A 1 98 ? 4.422 10.078 0.085 1 98.69 98 ALA A N 1
ATOM 732 C CA . ALA A 1 98 ? 4.922 8.75 0.455 1 98.69 98 ALA A CA 1
ATOM 733 C C . ALA A 1 98 ? 6.199 8.859 1.284 1 98.69 98 ALA A C 1
ATOM 735 O O . ALA A 1 98 ? 7.219 9.359 0.802 1 98.69 98 ALA A O 1
ATOM 736 N N . ASP A 1 99 ? 6.133 8.414 2.492 1 98.31 99 ASP A N 1
ATOM 737 C CA . ASP A 1 99 ? 7.285 8.328 3.383 1 98.31 99 ASP A CA 1
ATOM 738 C C . ASP A 1 99 ? 7.859 6.91 3.4 1 98.31 99 ASP A C 1
ATOM 740 O O . ASP A 1 99 ? 7.914 6.27 4.453 1 98.31 99 ASP A O 1
ATOM 744 N N . ILE A 1 100 ? 8.344 6.445 2.316 1 96.81 100 ILE A N 1
ATOM 745 C CA . ILE A 1 100 ? 8.492 5.039 1.974 1 96.81 100 ILE A CA 1
ATOM 746 C C . ILE A 1 100 ? 9.414 4.355 2.979 1 96.81 100 ILE A C 1
ATOM 748 O O . ILE A 1 100 ? 9.305 3.152 3.219 1 96.81 100 ILE A O 1
ATOM 752 N N . LYS A 1 101 ? 10.336 5.098 3.666 1 95.75 101 LYS A N 1
ATOM 753 C CA . LYS A 1 101 ? 11.258 4.492 4.617 1 95.75 101 LYS A CA 1
ATOM 754 C C . LYS A 1 101 ? 10.945 4.934 6.047 1 95.75 101 LYS A C 1
ATOM 756 O O . LYS A 1 101 ? 11.75 4.723 6.957 1 95.75 101 LYS A O 1
ATOM 761 N N . ALA A 1 102 ? 9.883 5.629 6.219 1 97.56 102 ALA A N 1
ATOM 762 C CA . ALA A 1 102 ? 9.43 6.152 7.504 1 97.56 102 ALA A CA 1
ATOM 763 C C . ALA A 1 102 ? 10.406 7.18 8.055 1 97.56 102 ALA A C 1
ATOM 765 O O . ALA A 1 102 ? 10.422 7.445 9.266 1 97.56 102 ALA A O 1
ATOM 766 N N . ASP A 1 103 ? 11.273 7.727 7.23 1 97.06 103 ASP A N 1
ATOM 767 C CA . ASP A 1 103 ? 12.281 8.68 7.684 1 97.06 103 ASP A CA 1
ATOM 768 C C . ASP A 1 103 ? 11.625 9.938 8.258 1 97.06 103 ASP A C 1
ATOM 770 O O . ASP A 1 103 ? 12.055 10.453 9.297 1 97.06 103 ASP A O 1
ATOM 774 N N . THR A 1 104 ? 10.609 10.469 7.617 1 96.94 104 THR A N 1
ATOM 775 C CA . THR A 1 104 ? 9.914 11.672 8.078 1 96.94 104 THR A CA 1
ATOM 776 C C . THR A 1 104 ? 9.156 11.398 9.367 1 96.94 104 THR A C 1
ATOM 778 O O . THR A 1 104 ? 9.227 12.188 10.312 1 96.94 104 THR A O 1
ATOM 781 N N . ALA A 1 105 ? 8.43 10.273 9.43 1 96.75 105 ALA A N 1
ATOM 782 C CA . ALA A 1 105 ? 7.707 9.898 10.641 1 96.75 105 ALA A CA 1
ATOM 783 C C . ALA A 1 105 ? 8.664 9.781 11.828 1 96.75 105 ALA A C 1
ATOM 785 O O . ALA A 1 105 ? 8.352 10.242 12.93 1 96.75 105 ALA A O 1
ATOM 786 N N . LYS A 1 106 ? 9.805 9.156 11.594 1 96.5 106 LYS A N 1
ATOM 787 C CA . LYS A 1 106 ? 10.812 9.008 12.641 1 96.5 106 LYS A CA 1
ATOM 788 C C . LYS A 1 106 ? 11.359 10.367 13.07 1 96.5 106 LYS A C 1
ATOM 790 O O . LYS A 1 106 ? 11.5 10.633 14.266 1 96.5 106 LYS A O 1
ATOM 795 N N . ALA A 1 107 ? 11.625 11.211 12.086 1 94.94 107 ALA A N 1
ATOM 796 C CA . ALA A 1 107 ? 12.156 12.547 12.383 1 94.94 107 ALA A CA 1
ATOM 797 C C . ALA A 1 107 ? 11.164 13.367 13.195 1 94.94 107 ALA A C 1
ATOM 799 O O . ALA A 1 107 ? 11.555 14.18 14.031 1 94.94 107 ALA A O 1
ATOM 800 N N . LEU A 1 108 ? 9.867 13.094 12.953 1 94.12 108 LEU A N 1
ATOM 801 C CA . LEU A 1 108 ? 8.812 13.82 13.656 1 94.12 108 LEU A CA 1
ATOM 802 C C . LEU A 1 108 ? 8.445 13.133 14.961 1 94.12 108 LEU A C 1
ATOM 804 O O . LEU A 1 108 ? 7.652 13.656 15.742 1 94.12 108 LEU A O 1
ATOM 808 N N . GLY A 1 109 ? 8.977 12 15.211 1 93.62 109 GLY A N 1
ATOM 809 C CA . GLY A 1 109 ? 8.703 11.258 16.438 1 93.62 109 GLY A CA 1
ATOM 810 C C . GLY A 1 109 ? 7.324 10.633 16.453 1 93.62 109 GLY A C 1
ATOM 811 O O . GLY A 1 109 ? 6.746 10.445 17.531 1 93.62 109 GLY A O 1
ATOM 812 N N . VAL A 1 110 ? 6.777 10.398 15.305 1 94.62 110 VAL A N 1
ATOM 813 C CA . VAL A 1 110 ? 5.422 9.859 15.25 1 94.62 110 VAL A CA 1
ATOM 814 C C . VAL A 1 110 ? 5.438 8.492 14.57 1 94.62 110 VAL A C 1
ATOM 816 O O . VAL A 1 110 ? 4.441 8.078 13.977 1 94.62 110 VAL A O 1
ATOM 819 N N . ASP A 1 111 ? 6.582 7.852 14.547 1 95.44 111 ASP A N 1
ATOM 820 C CA . ASP A 1 111 ? 6.668 6.484 14.039 1 95.44 111 ASP A CA 1
ATOM 821 C C . ASP A 1 111 ? 6.219 5.477 15.094 1 95.44 111 ASP A C 1
ATOM 823 O O . ASP A 1 111 ? 6.352 5.723 16.297 1 95.44 111 ASP A O 1
ATOM 827 N N . PHE A 1 112 ? 5.699 4.434 14.727 1 95.19 112 PHE A N 1
ATOM 828 C CA . PHE A 1 112 ? 5.395 3.32 15.617 1 95.19 112 PHE A CA 1
ATOM 829 C C . PHE A 1 112 ? 5.43 1.997 14.859 1 95.19 112 PHE A C 1
ATOM 831 O O . PHE A 1 112 ? 5.152 1.954 13.664 1 95.19 112 PHE A O 1
ATOM 838 N N . ASP A 1 113 ? 5.777 0.986 15.617 1 95.81 113 ASP A N 1
ATOM 839 C CA . ASP A 1 113 ? 5.902 -0.332 15 1 95.81 113 ASP A CA 1
ATOM 840 C C . ASP A 1 113 ? 4.551 -1.038 14.938 1 95.81 113 ASP A C 1
ATOM 842 O O . ASP A 1 113 ? 3.951 -1.342 15.969 1 95.81 113 ASP A O 1
ATOM 846 N N . VAL A 1 114 ? 4.07 -1.294 13.766 1 95.06 114 VAL A N 1
ATOM 847 C CA . VAL A 1 114 ? 2.824 -2.025 13.547 1 95.06 114 VAL A CA 1
ATOM 848 C C . VAL A 1 114 ? 3.059 -3.166 12.562 1 95.06 114 VAL A C 1
ATOM 850 O O . VAL A 1 114 ? 2.186 -3.484 11.75 1 95.06 114 VAL A O 1
ATOM 853 N N . THR A 1 115 ? 4.172 -3.758 12.602 1 94.75 115 THR A N 1
ATOM 854 C CA . THR A 1 115 ? 4.613 -4.832 11.719 1 94.75 115 THR A CA 1
ATOM 855 C C . THR A 1 115 ? 3.598 -5.969 11.703 1 94.75 115 THR A C 1
ATOM 857 O O . THR A 1 115 ? 3.283 -6.512 10.641 1 94.75 115 THR A O 1
ATOM 860 N N . PRO A 1 116 ? 2.977 -6.34 12.812 1 92.62 116 PRO A N 1
ATOM 861 C CA . PRO A 1 116 ? 2.062 -7.484 12.797 1 92.62 116 PRO A CA 1
ATOM 862 C C . PRO A 1 116 ? 0.805 -7.227 11.969 1 92.62 116 PRO A C 1
ATOM 864 O O . PRO A 1 116 ? 0.141 -8.172 11.539 1 92.62 116 PRO A O 1
ATOM 867 N N . VAL A 1 117 ? 0.519 -5.957 11.719 1 93 117 VAL A N 1
ATOM 868 C CA . VAL A 1 117 ? -0.752 -5.621 11.086 1 93 117 VAL A CA 1
ATOM 869 C C . VAL A 1 117 ? -0.501 -5.074 9.688 1 93 117 VAL A C 1
ATOM 871 O O . VAL A 1 117 ? -1.155 -5.488 8.727 1 93 117 VAL A O 1
ATOM 874 N N . LEU A 1 118 ? 0.496 -4.156 9.562 1 95.25 118 LEU A N 1
ATOM 875 C CA . LEU A 1 118 ? 0.682 -3.449 8.297 1 95.25 118 LEU A CA 1
ATOM 876 C C . LEU A 1 118 ? 2.043 -3.77 7.691 1 95.25 118 LEU A C 1
ATOM 878 O O . LEU A 1 118 ? 2.398 -3.236 6.637 1 95.25 118 LEU A O 1
ATOM 882 N N . GLY A 1 119 ? 2.85 -4.582 8.43 1 94.62 119 GLY A N 1
ATOM 883 C CA . GLY A 1 119 ? 4.027 -5.176 7.82 1 94.62 119 GLY A CA 1
ATOM 884 C C . GLY A 1 119 ? 5.301 -4.402 8.102 1 94.62 119 GLY A C 1
ATOM 885 O O . GLY A 1 119 ? 6.402 -4.879 7.816 1 94.62 119 GLY A O 1
ATOM 886 N N . ASN A 1 120 ? 5.164 -3.234 8.672 1 96 120 ASN A N 1
ATOM 887 C CA . AS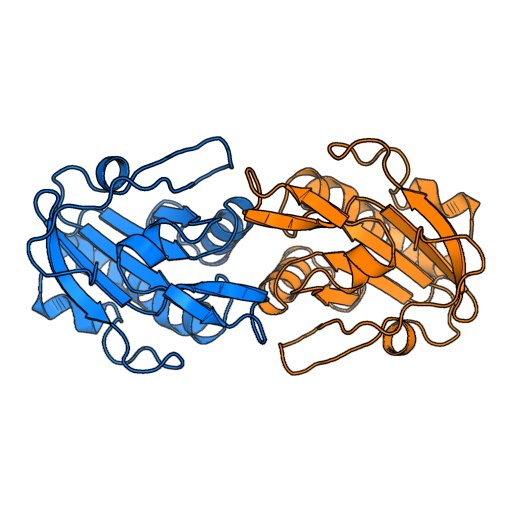N A 1 120 ? 6.359 -2.436 8.93 1 96 120 ASN A CA 1
ATOM 888 C C . ASN A 1 120 ? 6.07 -1.29 9.891 1 96 120 ASN A C 1
ATOM 890 O O . ASN A 1 120 ? 5 -1.24 10.5 1 96 120 ASN A O 1
ATOM 894 N N . VAL A 1 121 ? 7.148 -0.496 10.156 1 96.88 121 VAL A N 1
ATOM 895 C CA . VAL A 1 121 ? 7.004 0.768 10.867 1 96.88 121 VAL A CA 1
ATOM 896 C C . VAL A 1 121 ? 6.113 1.715 10.07 1 96.88 121 VAL A C 1
ATOM 898 O O . VAL A 1 121 ? 6.246 1.817 8.844 1 96.88 121 VAL A O 1
ATOM 901 N N . ARG A 1 122 ? 5.18 2.297 10.805 1 97.38 122 ARG A N 1
ATOM 902 C CA . ARG A 1 122 ? 4.246 3.213 10.164 1 97.38 122 ARG A CA 1
ATOM 903 C C . ARG A 1 122 ? 4.191 4.547 10.898 1 97.38 122 ARG A C 1
ATOM 905 O O . ARG A 1 122 ? 5 4.805 11.797 1 97.38 122 ARG A O 1
ATOM 912 N N . CYS A 1 123 ? 3.289 5.418 10.438 1 96.94 123 CYS A N 1
ATOM 913 C CA . CYS A 1 123 ? 3.084 6.75 10.984 1 96.94 123 CYS A CA 1
ATOM 914 C C . CYS A 1 123 ? 1.869 6.781 11.906 1 96.94 123 CYS A C 1
ATOM 916 O O . CYS A 1 123 ? 0.778 6.363 11.516 1 96.94 123 CYS A O 1
ATOM 918 N N . LYS A 1 124 ? 2.1 7.277 13.125 1 95.38 124 LYS A N 1
ATOM 919 C CA . LYS A 1 124 ? 0.948 7.539 13.984 1 95.38 124 LYS A CA 1
ATOM 920 C C . LYS A 1 124 ? 0.037 8.602 13.375 1 95.38 124 LYS A C 1
ATOM 922 O O . LYS A 1 124 ? 0.489 9.438 12.586 1 95.38 124 LYS A O 1
ATOM 927 N N . ARG A 1 125 ? -1.204 8.477 13.805 1 96.38 125 ARG A N 1
ATOM 928 C CA . ARG A 1 125 ? -2.137 9.5 13.352 1 96.38 125 ARG A CA 1
ATOM 929 C C . ARG A 1 125 ? -1.846 10.844 14.016 1 96.38 125 ARG A C 1
ATOM 931 O O . ARG A 1 125 ? -1.767 10.93 15.242 1 96.38 125 ARG A O 1
ATOM 938 N N . PHE A 1 126 ? -1.688 11.844 13.234 1 96.25 126 PHE A N 1
ATOM 939 C CA . PHE A 1 126 ? -1.469 13.188 13.75 1 96.25 126 PHE A CA 1
ATOM 940 C C . PHE A 1 126 ? -1.951 14.234 12.75 1 96.25 126 PHE A C 1
ATOM 942 O O . PHE A 1 126 ? -2.293 13.906 11.617 1 96.25 126 PHE A O 1
ATOM 949 N N . ALA A 1 127 ? -2.064 15.461 13.156 1 97.19 127 ALA A N 1
ATOM 950 C CA . ALA A 1 127 ? -2.303 16.625 12.32 1 97.19 127 ALA A CA 1
ATOM 951 C C . ALA A 1 127 ? -1.533 17.844 12.836 1 97.19 127 ALA A C 1
ATOM 953 O O . ALA A 1 127 ? -1.479 18.078 14.047 1 97.19 127 ALA A O 1
ATOM 954 N N . ALA A 1 128 ? -0.89 18.531 11.922 1 97.25 128 ALA A N 1
ATOM 955 C CA . ALA A 1 128 ? -0.105 19.703 12.273 1 97.25 128 ALA A CA 1
ATOM 956 C C . ALA A 1 128 ? -0.464 20.891 11.391 1 97.25 128 ALA A C 1
ATOM 958 O O . ALA A 1 128 ? -0.713 20.734 10.195 1 97.25 128 ALA A O 1
ATOM 959 N N . VAL A 1 129 ? -0.493 22.047 12 1 98.06 129 VAL A N 1
ATOM 960 C CA . VAL A 1 129 ? -0.566 23.297 11.258 1 98.06 129 VAL A CA 1
ATOM 961 C C . VAL A 1 129 ? 0.843 23.812 10.969 1 98.06 129 VAL A C 1
ATOM 963 O O . VAL A 1 129 ? 1.674 23.891 11.883 1 98.06 129 VAL A O 1
ATOM 966 N N . ILE A 1 130 ? 1.124 24.047 9.75 1 97.81 130 ILE A N 1
ATOM 967 C CA . ILE A 1 130 ? 2.408 24.578 9.32 1 97.81 130 ILE A CA 1
ATOM 968 C C . ILE A 1 130 ? 2.262 26.062 8.977 1 97.81 130 ILE A C 1
ATOM 970 O O . ILE A 1 130 ? 1.322 26.453 8.281 1 97.81 130 ILE A O 1
ATOM 974 N N . ARG A 1 131 ? 3.092 26.891 9.5 1 97.5 131 ARG A N 1
ATOM 975 C CA . ARG A 1 131 ? 3.133 28.328 9.211 1 97.5 131 ARG A CA 1
ATOM 976 C C . ARG A 1 131 ? 4.57 28.828 9.133 1 97.5 131 ARG A C 1
ATOM 978 O O . ARG A 1 131 ? 5.379 28.562 10.023 1 97.5 131 ARG A O 1
ATOM 985 N N . ASP A 1 132 ? 4.852 29.484 8.023 1 96.94 132 ASP A N 1
ATOM 986 C CA . ASP A 1 132 ? 6.16 30.094 7.844 1 96.94 132 ASP A CA 1
ATOM 987 C C . ASP A 1 132 ? 7.281 29.078 8.008 1 96.94 132 ASP A C 1
ATOM 989 O O . ASP A 1 132 ? 8.266 29.328 8.703 1 96.94 132 ASP A O 1
ATOM 993 N N . GLY A 1 133 ? 7.016 27.906 7.508 1 95.25 133 GLY A N 1
ATOM 994 C CA . GLY A 1 133 ? 8.031 26.859 7.457 1 95.25 133 GLY A CA 1
ATOM 995 C C . GLY A 1 133 ? 8.258 26.188 8.797 1 95.25 133 GLY A C 1
ATOM 996 O O . GLY A 1 133 ? 9.273 25.516 8.992 1 95.25 133 GLY A O 1
ATOM 997 N N . LYS A 1 134 ? 7.316 26.422 9.688 1 96.25 134 LYS A N 1
ATOM 998 C CA . LYS A 1 134 ? 7.445 25.859 11.031 1 96.25 134 LYS A CA 1
ATOM 999 C C . LYS A 1 134 ? 6.16 25.156 11.453 1 96.25 134 LYS A C 1
ATOM 1001 O O . LYS A 1 134 ? 5.09 25.422 10.898 1 96.25 134 LYS A O 1
ATOM 1006 N N . ILE A 1 135 ? 6.324 24.297 12.383 1 96.56 135 ILE A N 1
ATOM 1007 C CA . ILE A 1 135 ? 5.152 23.688 13.008 1 96.56 135 ILE A CA 1
ATOM 1008 C C . ILE A 1 135 ? 4.516 24.672 13.984 1 96.56 135 ILE A C 1
ATOM 1010 O O . ILE A 1 135 ? 5.129 25.047 14.984 1 96.56 135 ILE A O 1
ATOM 1014 N N . ALA A 1 136 ? 3.35 25.047 13.695 1 96.94 136 ALA A N 1
ATOM 1015 C CA . ALA A 1 136 ? 2.666 26.031 14.531 1 96.94 136 ALA A CA 1
ATOM 1016 C C . ALA A 1 136 ? 1.799 25.344 15.586 1 96.94 136 ALA A C 1
ATOM 1018 O O . ALA A 1 136 ? 1.583 25.891 16.672 1 96.94 136 ALA A O 1
ATOM 1019 N N . ALA A 1 137 ? 1.271 24.25 15.281 1 96.62 137 ALA A N 1
ATOM 1020 C CA . ALA A 1 137 ? 0.471 23.406 16.172 1 96.62 137 ALA A CA 1
ATOM 1021 C C . ALA A 1 137 ? 0.511 21.953 15.742 1 96.62 137 ALA A C 1
ATOM 1023 O O . ALA A 1 137 ? 0.724 21.641 14.57 1 96.62 137 ALA A O 1
ATOM 1024 N N . ILE A 1 138 ? 0.295 21.062 16.734 1 95.44 138 ILE A N 1
ATOM 1025 C CA . ILE A 1 138 ? 0.311 19.641 16.391 1 95.44 138 ILE A CA 1
ATOM 1026 C C . ILE A 1 138 ? -0.564 18.875 17.375 1 95.44 138 ILE A C 1
ATOM 1028 O O . ILE A 1 138 ? -0.555 19.141 18.578 1 95.44 138 ILE A O 1
ATOM 1032 N N . GLU A 1 139 ? -1.357 18.047 16.828 1 94.94 139 GLU A N 1
ATOM 1033 C CA . GLU A 1 139 ? -2.139 17.062 17.562 1 94.94 139 GLU A CA 1
ATOM 1034 C C . GLU A 1 139 ? -1.755 15.633 17.172 1 94.94 139 GLU A C 1
ATOM 1036 O O . GLU A 1 139 ? -1.688 15.32 15.977 1 94.94 139 GLU A O 1
ATOM 1041 N N . VAL A 1 140 ? -1.421 14.797 18.172 1 93.88 140 VAL A N 1
ATOM 1042 C CA . VAL A 1 140 ? -1.104 13.391 17.953 1 93.88 140 VAL A CA 1
ATOM 1043 C C . VAL A 1 140 ? -2.133 12.508 18.656 1 93.88 140 VAL A C 1
ATOM 1045 O O . VAL A 1 140 ? -2.422 12.703 19.828 1 93.88 140 VAL A O 1
ATOM 1048 N N . GLU A 1 141 ? -2.727 11.617 17.891 1 94.31 141 GLU A N 1
ATOM 1049 C CA . GLU A 1 141 ? -3.682 10.695 18.516 1 94.31 141 GLU A CA 1
ATOM 1050 C C . GLU A 1 141 ? -3.018 9.867 19.609 1 94.31 141 GLU A C 1
ATOM 1052 O O . GLU A 1 141 ? -1.931 9.32 19.406 1 94.31 141 GLU A O 1
ATOM 1057 N N . PRO A 1 142 ? -3.645 9.852 20.797 1 86.38 142 PRO A N 1
ATOM 1058 C CA . PRO A 1 142 ? -3.035 9.125 21.906 1 86.38 142 PRO A CA 1
ATOM 1059 C C . PRO A 1 142 ? -2.92 7.625 21.641 1 86.38 142 PRO A C 1
ATOM 1061 O O . PRO A 1 142 ? -2.039 6.961 22.203 1 86.38 142 PRO A O 1
ATOM 1064 N N . ASP A 1 143 ? -3.969 7.172 20.938 1 77.88 143 ASP A N 1
ATOM 1065 C CA . ASP A 1 143 ? -3.949 5.746 20.625 1 77.88 143 ASP A CA 1
ATOM 1066 C C . ASP A 1 143 ? -3.809 5.508 19.125 1 77.88 143 ASP A C 1
ATOM 1068 O O . ASP A 1 143 ? -3.777 6.457 18.344 1 77.88 143 ASP A O 1
ATOM 1072 N N . ASN A 1 144 ? -3.523 4.453 18.688 1 70.94 144 ASN A N 1
ATOM 1073 C CA . ASN A 1 144 ? -3.279 4.121 17.281 1 70.94 144 ASN A CA 1
ATOM 1074 C C . ASN A 1 144 ? -4.559 3.672 16.578 1 70.94 144 ASN A C 1
ATOM 1076 O O . ASN A 1 144 ? -4.508 3.121 15.484 1 70.94 144 ASN A O 1
ATOM 1080 N N . VAL A 1 145 ? -5.668 3.939 17.234 1 71.19 145 VAL A N 1
ATOM 1081 C CA . VAL A 1 145 ? -6.875 3.328 16.688 1 71.19 145 VAL A CA 1
ATOM 1082 C C . VAL A 1 145 ? -7.852 4.414 16.25 1 71.19 145 VAL A C 1
ATOM 1084 O O . VAL A 1 145 ? -8.5 4.293 15.211 1 71.19 145 VAL A O 1
ATOM 1087 N N . GLY A 1 146 ? -7.816 5.457 16.922 1 79.12 146 GLY A N 1
ATOM 1088 C CA . GLY A 1 146 ? -8.883 6.406 16.656 1 79.12 146 GLY A CA 1
ATOM 1089 C C . GLY A 1 146 ? -8.391 7.699 16.031 1 79.12 146 GLY A C 1
ATOM 1090 O O . GLY A 1 146 ? -7.199 7.844 15.75 1 79.12 146 GLY A O 1
ATOM 1091 N N . ALA A 1 147 ? -9.328 8.562 15.562 1 89.94 147 ALA A N 1
ATOM 1092 C CA . ALA A 1 147 ? -9.156 9.922 15.07 1 89.94 147 ALA A CA 1
ATOM 1093 C C . ALA A 1 147 ? -9.961 10.914 15.891 1 89.94 147 ALA A C 1
ATOM 1095 O O . ALA A 1 147 ? -10.883 11.555 15.383 1 89.94 147 ALA A O 1
ATOM 1096 N N . SER A 1 148 ? -9.477 11.125 17.125 1 90.06 148 SER A N 1
ATOM 1097 C CA . SER A 1 148 ? -10.281 11.859 18.094 1 90.06 148 SER A CA 1
ATOM 1098 C C . SER A 1 148 ? -9.883 13.328 18.141 1 90.06 148 SER A C 1
ATOM 1100 O O . SER A 1 148 ? -10.672 14.188 18.547 1 90.06 148 SER A O 1
ATOM 1102 N N . CYS A 1 149 ? -8.75 13.664 17.703 1 94 149 CYS A N 1
ATOM 1103 C CA . CYS A 1 149 ? -8.32 15.047 17.859 1 94 149 CYS A CA 1
ATOM 1104 C C . CYS A 1 149 ? -7.59 15.531 16.609 1 94 149 CYS A C 1
ATOM 1106 O O . CYS A 1 149 ? -6.969 16.594 16.625 1 94 149 CYS A O 1
ATOM 1108 N N . THR A 1 150 ? -7.602 14.758 15.539 1 96.62 150 THR A N 1
ATOM 1109 C CA . THR A 1 150 ? -6.75 15.086 14.398 1 96.62 150 THR A CA 1
ATOM 1110 C C . THR A 1 150 ? -7.594 15.344 13.148 1 96.62 150 THR A C 1
ATOM 1112 O O . THR A 1 150 ? -7.055 15.648 12.086 1 96.62 150 THR A O 1
ATOM 1115 N N . LEU A 1 151 ? -8.922 15.273 13.305 1 97.44 151 LEU A N 1
ATOM 1116 C CA . LEU A 1 151 ? -9.797 15.562 12.172 1 97.44 151 LEU A CA 1
ATOM 1117 C C . LEU A 1 151 ? -9.789 17.047 11.844 1 97.44 151 LEU A C 1
ATOM 1119 O O . LEU A 1 151 ? -9.328 17.859 12.641 1 97.44 151 LEU A O 1
ATOM 1123 N N . ALA A 1 152 ? -10.273 17.344 10.609 1 97.62 152 ALA A N 1
ATOM 1124 C CA . ALA A 1 152 ? -10.273 18.734 10.141 1 97.62 152 ALA A CA 1
ATOM 1125 C C . ALA A 1 152 ? -10.93 19.656 11.164 1 97.62 152 ALA A C 1
ATOM 1127 O O . ALA A 1 152 ? -10.375 20.703 11.516 1 97.62 152 ALA A O 1
ATOM 1128 N N . LYS A 1 153 ? -12.039 19.25 11.711 1 96.06 153 LYS A N 1
ATOM 1129 C CA . LYS A 1 153 ? -12.789 20.062 12.656 1 96.06 153 LYS A CA 1
ATOM 1130 C C . LYS A 1 153 ? -11.969 20.359 13.906 1 96.06 153 LYS A C 1
ATOM 1132 O O . LYS A 1 153 ? -12.141 21.406 14.539 1 96.06 153 LYS A O 1
ATOM 1137 N N . ASP A 1 154 ? -11.086 19.438 14.258 1 96.31 154 ASP A N 1
ATOM 1138 C CA . ASP A 1 154 ? -10.281 19.578 15.461 1 96.31 154 ASP A CA 1
ATOM 1139 C C . ASP A 1 154 ? -9.141 20.578 15.25 1 96.31 154 ASP A C 1
ATOM 1141 O O . ASP A 1 154 ? -8.523 21.031 16.219 1 96.31 154 ASP A O 1
ATOM 1145 N N . ILE A 1 155 ? -8.805 20.844 14.008 1 96.56 155 ILE A N 1
ATOM 1146 C CA . ILE A 1 155 ? -7.633 21.641 13.688 1 96.56 155 ILE A CA 1
ATOM 1147 C C . ILE A 1 155 ? -8.047 23.094 13.484 1 96.56 155 ILE A C 1
ATOM 1149 O O . ILE A 1 155 ? -7.207 24 13.508 1 96.56 155 ILE A O 1
ATOM 1153 N N . TYR A 1 156 ? -9.359 23.422 13.406 1 95.88 156 TYR A N 1
ATOM 1154 C CA . TYR A 1 156 ? -9.906 24.75 13.156 1 95.88 156 TYR A CA 1
ATOM 1155 C C . TYR A 1 156 ? -9.445 25.734 14.227 1 95.88 156 TYR A C 1
ATOM 1157 O O . TYR A 1 156 ? -9.164 26.906 13.93 1 95.88 156 TYR A O 1
ATOM 1165 N N . LYS A 1 157 ? -9.305 25.234 15.391 1 95.06 157 LYS A N 1
ATOM 1166 C CA . LYS A 1 157 ? -8.984 26.109 16.516 1 95.06 157 LYS A CA 1
ATOM 1167 C C . LYS A 1 157 ? -7.582 26.688 16.375 1 95.06 157 LYS A C 1
ATOM 1169 O O . LYS A 1 157 ? -7.254 27.688 17.031 1 95.06 157 LYS A O 1
ATOM 1174 N N . TYR A 1 158 ? -6.832 26.094 15.547 1 96.12 158 TYR A N 1
ATOM 1175 C CA . TYR A 1 158 ? -5.457 26.562 15.391 1 96.12 158 TYR A CA 1
ATOM 1176 C C . TYR A 1 158 ? -5.324 27.484 14.18 1 96.12 158 TYR A C 1
ATOM 1178 O O . TYR A 1 158 ? -4.242 28 13.906 1 96.12 158 TYR A O 1
ATOM 1186 N N . LEU A 1 159 ? -6.379 27.688 13.422 1 95.19 159 LEU A N 1
ATOM 1187 C CA . LEU A 1 159 ? -6.328 28.422 12.164 1 95.19 159 LEU A CA 1
ATOM 1188 C C . LEU A 1 159 ? -6.863 29.844 12.344 1 95.19 159 LEU A C 1
ATOM 1190 O O . LEU A 1 159 ? -7.633 30.109 13.266 1 95.19 159 LEU A O 1
ATOM 1194 N N . MET B 1 1 ? 15.078 -21.141 0.124 1 44.31 1 MET B N 1
ATOM 1195 C CA . MET B 1 1 ? 14.797 -22.266 -0.751 1 44.31 1 MET B CA 1
ATOM 1196 C C . MET B 1 1 ? 14.094 -21.812 -2.023 1 44.31 1 MET B C 1
ATOM 1198 O O . MET B 1 1 ? 13.156 -21.016 -1.967 1 44.31 1 MET B O 1
ATOM 1202 N N . VAL B 1 2 ? 14.852 -21.859 -3.156 1 55.47 2 VAL B N 1
ATOM 1203 C CA . VAL B 1 2 ? 14.445 -21.578 -4.527 1 55.47 2 VAL B CA 1
ATOM 1204 C C . VAL B 1 2 ? 13.242 -22.453 -4.895 1 55.47 2 VAL B C 1
ATOM 1206 O O . VAL B 1 2 ? 13.227 -23.656 -4.617 1 55.47 2 VAL B O 1
ATOM 1209 N N . ILE B 1 3 ? 11.977 -21.781 -5.031 1 67.12 3 ILE B N 1
ATOM 1210 C CA . ILE B 1 3 ? 10.781 -22.438 -5.531 1 67.12 3 ILE B CA 1
ATOM 1211 C C . ILE B 1 3 ? 11.148 -23.391 -6.668 1 67.12 3 ILE B C 1
ATOM 1213 O O . ILE B 1 3 ? 11.852 -23 -7.605 1 67.12 3 ILE B O 1
ATOM 1217 N N . ALA B 1 4 ? 11.172 -24.766 -6.355 1 80.56 4 ALA B N 1
ATOM 1218 C CA . ALA B 1 4 ? 11.438 -25.75 -7.41 1 80.56 4 ALA B CA 1
ATOM 1219 C C . ALA B 1 4 ? 10.164 -26.484 -7.797 1 80.56 4 ALA B C 1
ATOM 1221 O O . ALA B 1 4 ? 9.297 -26.734 -6.953 1 80.56 4 ALA B O 1
ATOM 1222 N N . VAL B 1 5 ? 10.008 -26.719 -9.055 1 89 5 VAL B N 1
ATOM 1223 C CA . VAL B 1 5 ? 8.93 -27.578 -9.547 1 89 5 VAL B CA 1
ATOM 1224 C C . VAL B 1 5 ? 8.867 -28.859 -8.727 1 89 5 VAL B C 1
ATOM 1226 O O . VAL B 1 5 ? 9.906 -29.453 -8.422 1 89 5 VAL B O 1
ATOM 1229 N N . GLY B 1 6 ? 7.688 -29.156 -8.227 1 91 6 GLY B N 1
ATOM 1230 C CA . GLY B 1 6 ? 7.492 -30.359 -7.426 1 91 6 GLY B CA 1
ATOM 1231 C C . GLY B 1 6 ? 7.438 -30.078 -5.938 1 91 6 GLY B C 1
ATOM 1232 O O . GLY B 1 6 ? 6.977 -30.922 -5.16 1 91 6 GLY B O 1
ATOM 1233 N N . SER B 1 7 ? 7.848 -28.953 -5.531 1 90.69 7 SER B N 1
ATOM 1234 C CA . SER B 1 7 ? 7.891 -28.609 -4.117 1 90.69 7 SER B CA 1
ATOM 1235 C C . SER B 1 7 ? 6.488 -28.328 -3.572 1 90.69 7 SER B C 1
ATOM 1237 O O . SER B 1 7 ? 5.629 -27.812 -4.289 1 90.69 7 SER B O 1
ATOM 1239 N N . SER B 1 8 ? 6.312 -28.703 -2.297 1 91.62 8 SER B N 1
ATOM 1240 C CA . SER B 1 8 ? 5.078 -28.344 -1.602 1 91.62 8 SER B CA 1
ATOM 1241 C C . SER B 1 8 ? 4.98 -26.844 -1.376 1 91.62 8 SER B C 1
ATOM 1243 O O . SER B 1 8 ? 5.996 -26.141 -1.391 1 91.62 8 SER B O 1
ATOM 1245 N N . LEU B 1 9 ? 3.758 -26.453 -1.222 1 93.75 9 LEU B N 1
ATOM 1246 C CA . LEU B 1 9 ? 3.533 -25.031 -0.953 1 93.75 9 LEU B CA 1
ATOM 1247 C C . LEU B 1 9 ? 4.066 -24.641 0.424 1 93.75 9 LEU B C 1
ATOM 1249 O O . LEU B 1 9 ? 3.979 -25.438 1.369 1 93.75 9 LEU B O 1
ATOM 1253 N N . THR B 1 10 ? 4.602 -23.5 0.5 1 92.56 10 THR B N 1
ATOM 1254 C CA . THR B 1 10 ? 5.117 -23 1.768 1 92.56 10 THR B CA 1
ATOM 1255 C C . THR B 1 10 ? 4.004 -22.891 2.805 1 92.56 10 THR B C 1
ATOM 1257 O O . THR B 1 10 ? 2.826 -22.797 2.451 1 92.56 10 THR B O 1
ATOM 1260 N N . LYS B 1 11 ? 4.383 -22.906 4.082 1 94.81 11 LYS B N 1
ATOM 1261 C CA . LYS B 1 11 ? 3.422 -22.812 5.176 1 94.81 11 LYS B CA 1
ATOM 1262 C C . LYS B 1 11 ? 3.398 -21.406 5.773 1 94.81 11 LYS B C 1
ATOM 1264 O O . LYS B 1 11 ? 2.77 -21.172 6.809 1 94.81 11 LYS B O 1
ATOM 1269 N N . THR B 1 12 ? 4.031 -20.531 5.156 1 96.25 12 THR B N 1
ATOM 1270 C CA . THR B 1 12 ? 4.082 -19.156 5.609 1 96.25 12 THR B CA 1
ATOM 1271 C C . THR B 1 12 ? 2.693 -18.516 5.578 1 96.25 12 THR B C 1
ATOM 1273 O O . THR B 1 12 ? 1.809 -18.984 4.859 1 96.25 12 THR B O 1
ATOM 1276 N N . GLU B 1 13 ? 2.561 -17.484 6.383 1 96.25 13 GLU B N 1
ATOM 1277 C CA . GLU B 1 13 ? 1.255 -16.844 6.531 1 96.25 13 GLU B CA 1
ATOM 1278 C C . GLU B 1 13 ? 1.104 -15.664 5.57 1 96.25 13 GLU B C 1
ATOM 1280 O O . GLU B 1 13 ? 2.041 -14.883 5.383 1 96.25 13 GLU B O 1
ATOM 1285 N N . LEU B 1 14 ? -0.054 -15.594 4.945 1 97.88 14 LEU B N 1
ATOM 1286 C CA . LEU B 1 14 ? -0.554 -14.477 4.152 1 97.88 14 LEU B CA 1
ATOM 1287 C C . LEU B 1 14 ? -1.855 -13.93 4.734 1 97.88 14 LEU B C 1
ATOM 1289 O O . LEU B 1 14 ? -2.414 -14.516 5.664 1 97.88 14 LEU B O 1
ATOM 1293 N N . PHE B 1 15 ? -2.244 -12.781 4.199 1 97.81 15 PHE B N 1
ATOM 1294 C CA . PHE B 1 15 ? -3.496 -12.164 4.617 1 97.81 15 PHE B CA 1
ATOM 1295 C C . PHE B 1 15 ? -4.348 -11.789 3.41 1 97.81 15 PHE B C 1
ATOM 1297 O O . PHE B 1 15 ? -3.814 -11.406 2.367 1 97.81 15 PHE B O 1
ATOM 1304 N N . GLU B 1 16 ? -5.648 -11.875 3.523 1 95.94 16 GLU B N 1
ATOM 1305 C CA . GLU B 1 16 ? -6.449 -11.617 2.33 1 95.94 16 GLU B CA 1
ATOM 1306 C C . GLU B 1 16 ? -7.391 -10.43 2.539 1 95.94 16 GLU B C 1
ATOM 1308 O O . GLU B 1 16 ? -7.23 -9.383 1.908 1 95.94 16 GLU B O 1
ATOM 1313 N N . THR B 1 17 ? -8.328 -10.414 3.502 1 90.31 17 THR B N 1
ATOM 1314 C CA . THR B 1 17 ? -9.344 -9.375 3.574 1 90.31 17 THR B CA 1
ATOM 1315 C C . THR B 1 17 ? -9.047 -8.398 4.711 1 90.31 17 THR B C 1
ATOM 1317 O O . THR B 1 17 ? -9.602 -7.301 4.758 1 90.31 17 THR B O 1
ATOM 1320 N N . SER B 1 18 ? -8.258 -8.812 5.645 1 89.81 18 SER B N 1
ATOM 1321 C CA . SER B 1 18 ? -7.852 -8.016 6.797 1 89.81 18 SER B CA 1
ATOM 1322 C C . SER B 1 18 ? -6.629 -8.617 7.484 1 89.81 18 SER B C 1
ATOM 1324 O O . SER B 1 18 ? -6.238 -9.75 7.184 1 89.81 18 SER B O 1
ATOM 1326 N N . PRO B 1 19 ? -6.07 -7.891 8.398 1 89.44 19 PRO B N 1
ATOM 1327 C CA . PRO B 1 19 ? -4.961 -8.453 9.172 1 89.44 19 PRO B CA 1
ATOM 1328 C C . PRO B 1 19 ? -5.371 -9.664 10 1 89.44 19 PRO B C 1
ATOM 1330 O O . PRO B 1 19 ? -4.512 -10.398 10.492 1 89.44 19 PRO B O 1
ATOM 1333 N N . ASP B 1 20 ? -6.656 -9.891 10.141 1 92.88 20 ASP B N 1
ATOM 1334 C CA . ASP B 1 20 ? -7.141 -11.008 10.938 1 92.88 20 ASP B CA 1
ATOM 1335 C C . ASP B 1 20 ? -7.5 -12.195 10.047 1 92.88 20 ASP B C 1
ATOM 1337 O O . ASP B 1 20 ? -7.793 -13.289 10.547 1 92.88 20 ASP B O 1
ATOM 1341 N N . ASP B 1 21 ? -7.512 -12.039 8.797 1 96.5 21 ASP B N 1
ATOM 1342 C CA . ASP B 1 21 ? -7.863 -13.094 7.855 1 96.5 21 ASP B CA 1
ATOM 1343 C C . ASP B 1 21 ? -6.617 -13.82 7.348 1 96.5 21 ASP B C 1
ATOM 1345 O O . ASP B 1 21 ? -6.289 -13.742 6.164 1 96.5 21 ASP B O 1
ATOM 1349 N N . LYS B 1 22 ? -6.055 -14.648 8.25 1 96.25 22 LYS B N 1
ATOM 1350 C CA . LYS B 1 22 ? -4.82 -15.375 7.965 1 96.25 22 LYS B CA 1
ATOM 1351 C C . LYS B 1 22 ? -5.094 -16.594 7.086 1 96.25 22 LYS B C 1
ATOM 1353 O O . LYS B 1 22 ? -6.082 -17.297 7.285 1 96.25 22 LYS B O 1
ATOM 1358 N N . LYS B 1 23 ? -4.199 -16.688 6.066 1 97 23 LYS B N 1
ATOM 1359 C CA . LYS B 1 23 ? -4.258 -17.812 5.133 1 97 23 LYS B CA 1
ATOM 1360 C C . LYS B 1 23 ? -2.859 -18.359 4.84 1 97 23 LYS B C 1
ATOM 1362 O O . LYS B 1 23 ? -1.875 -17.609 4.914 1 97 23 LYS B O 1
ATOM 1367 N N . THR B 1 24 ? -2.834 -19.672 4.578 1 97.25 24 THR B N 1
ATOM 1368 C CA . THR B 1 24 ? -1.688 -20.234 3.871 1 97.25 24 THR B CA 1
ATOM 1369 C C . THR B 1 24 ? -2.023 -20.484 2.404 1 97.25 24 THR B C 1
ATOM 1371 O O . THR B 1 24 ? -3.193 -20.453 2.016 1 97.25 24 THR B O 1
ATOM 1374 N N . LEU B 1 25 ? -0.97 -20.672 1.596 1 97.31 25 LEU B N 1
ATOM 1375 C CA . LEU B 1 25 ? -1.232 -21.031 0.209 1 97.31 25 LEU B CA 1
ATOM 1376 C C . LEU B 1 25 ? -2.023 -22.328 0.134 1 97.31 25 LEU B C 1
ATOM 1378 O O . LEU B 1 25 ? -2.846 -22.516 -0.768 1 97.31 25 LEU B O 1
ATOM 1382 N N . ALA B 1 26 ? -1.808 -23.203 1.063 1 97.12 26 ALA B N 1
ATOM 1383 C CA . ALA B 1 26 ? -2.576 -24.453 1.122 1 97.12 26 ALA B CA 1
ATOM 1384 C C . ALA B 1 26 ? -4.055 -24.156 1.364 1 97.12 26 ALA B C 1
ATOM 1386 O O . ALA B 1 26 ? -4.926 -24.844 0.807 1 97.12 26 ALA B O 1
ATOM 1387 N N . ASP B 1 27 ? -4.352 -23.234 2.236 1 97.81 27 ASP B N 1
ATOM 1388 C CA . ASP B 1 27 ? -5.734 -22.828 2.477 1 97.81 27 ASP B CA 1
ATOM 1389 C C . ASP B 1 27 ? -6.387 -22.312 1.198 1 97.81 27 ASP B C 1
ATOM 1391 O O . ASP B 1 27 ? -7.574 -22.547 0.962 1 97.81 27 ASP B O 1
ATOM 1395 N N . VAL B 1 28 ? -5.613 -21.609 0.344 1 98.06 28 VAL B N 1
ATOM 1396 C CA . VAL B 1 28 ? -6.133 -20.906 -0.827 1 98.06 28 VAL B CA 1
ATOM 1397 C C . VAL B 1 28 ? -6.324 -21.906 -1.976 1 98.06 28 VAL B C 1
ATOM 1399 O O . VAL B 1 28 ? -7.363 -21.891 -2.641 1 98.06 28 VAL B O 1
ATOM 1402 N N . PHE B 1 29 ? -5.395 -22.781 -2.145 1 98 29 PHE B N 1
ATOM 1403 C CA . PHE B 1 29 ? -5.391 -23.625 -3.334 1 98 29 PHE B CA 1
ATOM 1404 C C . PHE B 1 29 ? -5.949 -25 -3.021 1 98 29 PHE B C 1
ATOM 1406 O O . PHE B 1 29 ? -6.57 -25.641 -3.877 1 98 29 PHE B O 1
ATOM 1413 N N . GLY B 1 30 ? -5.656 -25.469 -1.747 1 96.31 30 GLY B N 1
ATOM 1414 C CA . GLY B 1 30 ? -5.965 -26.875 -1.479 1 96.31 30 GLY B CA 1
ATOM 1415 C C . GLY B 1 30 ? -5.359 -27.828 -2.494 1 96.31 30 GLY B C 1
ATOM 1416 O O . GLY B 1 30 ? -4.16 -27.766 -2.768 1 96.31 30 GLY B O 1
ATOM 1417 N N . MET B 1 31 ? -6.281 -28.719 -2.99 1 97.38 31 MET B N 1
ATOM 1418 C CA . MET B 1 31 ? -5.82 -29.703 -3.977 1 97.38 31 MET B CA 1
ATOM 1419 C C . MET B 1 31 ? -6.262 -29.297 -5.383 1 97.38 31 MET B C 1
ATOM 1421 O O . MET B 1 31 ? -6.125 -30.078 -6.324 1 97.38 31 MET B O 1
ATOM 1425 N N . LYS B 1 32 ? -6.727 -28.109 -5.566 1 98.12 32 LYS B N 1
ATOM 1426 C CA . LYS B 1 32 ? -7.242 -27.609 -6.836 1 98.12 32 LYS B CA 1
ATOM 1427 C C . LYS B 1 32 ? -6.109 -27.172 -7.758 1 98.12 32 LYS B C 1
ATOM 1429 O O . LYS B 1 32 ? -5.004 -26.891 -7.297 1 98.12 32 LYS B O 1
ATOM 1434 N N . THR B 1 33 ? -6.438 -27.172 -9.016 1 98.5 33 THR B N 1
ATOM 1435 C CA . THR B 1 33 ? -5.539 -26.578 -10 1 98.5 33 THR B CA 1
ATOM 1436 C C . THR B 1 33 ? -5.688 -25.062 -10.023 1 98.5 33 THR B C 1
ATOM 1438 O O . THR B 1 33 ? -6.797 -24.547 -10.148 1 98.5 33 THR B O 1
ATOM 1441 N N . GLY B 1 34 ? -4.523 -24.422 -9.828 1 98.5 34 GLY B N 1
ATOM 1442 C CA . GLY B 1 34 ? -4.617 -22.969 -9.797 1 98.5 34 GLY B CA 1
ATOM 1443 C C . GLY B 1 34 ? -3.338 -22.281 -10.242 1 98.5 34 GLY B C 1
ATOM 1444 O O . GLY B 1 34 ? -2.387 -22.938 -10.664 1 98.5 34 GLY B O 1
ATOM 1445 N N . ILE B 1 35 ? -3.393 -20.938 -10.289 1 98.69 35 ILE B N 1
ATOM 1446 C CA . ILE B 1 35 ? -2.258 -20.078 -10.648 1 98.69 35 ILE B CA 1
ATOM 1447 C C . ILE B 1 35 ? -1.96 -19.109 -9.5 1 98.69 35 ILE B C 1
ATOM 1449 O O . ILE B 1 35 ? -2.873 -18.484 -8.961 1 98.69 35 ILE B O 1
ATOM 1453 N N . LEU B 1 36 ? -0.737 -19.094 -9.078 1 98.25 36 LEU B N 1
ATOM 1454 C CA . LEU B 1 36 ? -0.21 -18.062 -8.18 1 98.25 36 LEU B CA 1
ATOM 1455 C C . LEU B 1 36 ? 0.732 -17.125 -8.93 1 98.25 36 LEU B C 1
ATOM 1457 O O . LEU B 1 36 ? 1.701 -17.578 -9.547 1 98.25 36 LEU B O 1
ATOM 1461 N N . PHE B 1 37 ? 0.439 -15.883 -8.906 1 98.25 37 PHE B N 1
ATOM 1462 C CA . PHE B 1 37 ? 1.444 -14.977 -9.445 1 98.25 37 PHE B CA 1
ATOM 1463 C C . PHE B 1 37 ? 1.764 -13.867 -8.445 1 98.25 37 PHE B C 1
ATOM 1465 O O . PHE B 1 37 ? 0.901 -13.461 -7.664 1 98.25 37 PHE B O 1
ATOM 1472 N N . GLY B 1 38 ? 2.965 -13.484 -8.414 1 97.25 38 GLY B N 1
ATOM 1473 C CA . GLY B 1 38 ? 3.471 -12.438 -7.539 1 97.25 38 GLY B CA 1
ATOM 1474 C C . GLY B 1 38 ? 3.926 -11.203 -8.297 1 97.25 38 GLY B C 1
ATOM 1475 O O . GLY B 1 38 ? 4.391 -11.297 -9.43 1 97.25 38 GLY B O 1
ATOM 1476 N N . VAL B 1 39 ? 3.787 -10.086 -7.66 1 97.81 39 VAL B N 1
ATOM 1477 C CA . VAL B 1 39 ? 4.16 -8.805 -8.258 1 97.81 39 VAL B CA 1
ATOM 1478 C C . VAL B 1 39 ? 4.934 -7.969 -7.238 1 97.81 39 VAL B C 1
ATOM 1480 O O . VAL B 1 39 ? 4.816 -8.18 -6.031 1 97.81 39 VAL B O 1
ATOM 1483 N N . PRO B 1 40 ? 5.703 -7.016 -7.703 1 97.19 40 PRO B N 1
ATOM 1484 C CA . PRO B 1 40 ? 6.484 -6.176 -6.789 1 97.19 40 PRO B CA 1
ATOM 1485 C C . PRO B 1 40 ? 5.605 -5.355 -5.848 1 97.19 40 PRO B C 1
ATOM 1487 O O . PRO B 1 40 ? 5.957 -5.16 -4.68 1 97.19 40 PRO B O 1
ATOM 1490 N N . GLY B 1 41 ? 4.473 -4.895 -6.449 1 97.06 41 GLY B N 1
ATOM 1491 C CA . GLY B 1 41 ? 3.645 -4.066 -5.59 1 97.06 41 GLY B CA 1
ATOM 1492 C C . GLY B 1 41 ? 2.301 -3.725 -6.207 1 97.06 41 GLY B C 1
ATOM 1493 O O . GLY B 1 41 ? 2.203 -3.496 -7.414 1 97.06 41 GLY B O 1
ATOM 1494 N N . ALA B 1 42 ? 1.296 -3.613 -5.34 1 97.75 42 ALA B N 1
ATOM 1495 C CA . ALA B 1 42 ? -0.027 -3.15 -5.75 1 97.75 42 ALA B CA 1
ATOM 1496 C C . ALA B 1 42 ? 0.044 -1.747 -6.348 1 97.75 42 ALA B C 1
ATOM 1498 O O . ALA B 1 42 ? 0.777 -0.89 -5.844 1 97.75 42 ALA B O 1
ATOM 1499 N N . PHE B 1 43 ? -0.678 -1.503 -7.496 1 97.19 43 PHE B N 1
ATOM 1500 C CA . PHE B 1 43 ? -0.869 -0.208 -8.141 1 97.19 43 PHE B CA 1
ATOM 1501 C C . PHE B 1 43 ? 0.389 0.219 -8.883 1 97.19 43 PHE B C 1
ATOM 1503 O O . PHE B 1 43 ? 0.414 1.275 -9.516 1 97.19 43 PHE B O 1
ATOM 1510 N N . THR B 1 44 ? 1.498 -0.579 -8.812 1 95.69 44 THR B N 1
ATOM 1511 C CA . THR B 1 44 ? 2.654 -0.258 -9.641 1 95.69 44 THR B CA 1
ATOM 1512 C C . THR B 1 44 ? 2.311 -0.386 -11.117 1 95.69 44 THR B C 1
ATOM 1514 O O . THR B 1 44 ? 1.466 -1.199 -11.5 1 95.69 44 THR B O 1
ATOM 1517 N N . PRO B 1 45 ? 2.918 0.407 -11.984 1 93.88 45 PRO B N 1
ATOM 1518 C CA . PRO B 1 45 ? 2.467 0.551 -13.367 1 93.88 45 PRO B CA 1
ATOM 1519 C C . PRO B 1 45 ? 2.373 -0.787 -14.102 1 93.88 45 PRO B C 1
ATOM 1521 O O . PRO B 1 45 ? 1.305 -1.146 -14.602 1 93.88 45 PRO B O 1
ATOM 1524 N N . THR B 1 46 ? 3.412 -1.617 -14.227 1 92.81 46 THR B N 1
ATOM 1525 C CA . THR B 1 46 ? 3.385 -2.887 -14.945 1 92.81 46 THR B CA 1
ATOM 1526 C C . THR B 1 46 ? 2.439 -3.873 -14.266 1 92.81 46 THR B C 1
ATOM 1528 O O . THR B 1 46 ? 1.705 -4.602 -14.93 1 92.81 46 THR B O 1
ATOM 1531 N N . CYS B 1 47 ? 2.395 -3.877 -12.984 1 94.12 47 CYS B N 1
ATOM 1532 C CA . CYS B 1 47 ? 1.511 -4.758 -12.227 1 94.12 47 CYS B CA 1
ATOM 1533 C C . CYS B 1 47 ? 0.049 -4.402 -12.469 1 94.12 47 CYS B C 1
ATOM 1535 O O . CYS B 1 47 ? -0.783 -5.289 -12.672 1 94.12 47 CYS B O 1
ATOM 1537 N N . ASP B 1 48 ? -0.227 -3.178 -12.492 1 95.19 48 ASP B N 1
ATOM 1538 C CA . ASP B 1 48 ? -1.582 -2.633 -12.523 1 95.19 48 ASP B CA 1
ATOM 1539 C C . ASP B 1 48 ? -2.111 -2.557 -13.953 1 95.19 48 ASP B C 1
ATOM 1541 O O . ASP B 1 48 ? -3.311 -2.715 -14.188 1 95.19 48 ASP B O 1
ATOM 1545 N N . GLN B 1 49 ? -1.225 -2.357 -14.906 1 94.19 49 GLN B N 1
ATOM 1546 C CA . GLN B 1 49 ? -1.675 -2.074 -16.266 1 94.19 49 GLN B CA 1
ATOM 1547 C C . GLN B 1 49 ? -1.494 -3.291 -17.172 1 94.19 49 GLN B C 1
ATOM 1549 O O . GLN B 1 49 ? -2.094 -3.367 -18.25 1 94.19 49 GLN B O 1
ATOM 1554 N N . THR B 1 50 ? -0.662 -4.234 -16.719 1 95.25 50 THR B N 1
ATOM 1555 C CA . THR B 1 50 ? -0.307 -5.316 -17.625 1 95.25 50 THR B CA 1
ATOM 1556 C C . THR B 1 50 ? -0.485 -6.672 -16.953 1 95.25 50 THR B C 1
ATOM 1558 O O . THR B 1 50 ? -1.258 -7.508 -17.438 1 95.25 50 THR B O 1
ATOM 1561 N N . HIS B 1 51 ? 0.127 -6.91 -15.852 1 97.19 51 HIS B N 1
ATOM 1562 C CA . HIS B 1 51 ? 0.217 -8.242 -15.266 1 97.19 51 HIS B CA 1
ATOM 1563 C C . HIS B 1 51 ? -1.134 -8.695 -14.727 1 97.19 51 HIS B C 1
ATOM 1565 O O . HIS B 1 51 ? -1.729 -9.648 -15.242 1 97.19 51 HIS B O 1
ATOM 1571 N N . LEU B 1 52 ? -1.7 -7.988 -13.75 1 97.75 52 LEU B N 1
ATOM 1572 C CA . LEU B 1 52 ? -2.994 -8.336 -13.172 1 97.75 52 LEU B CA 1
ATOM 1573 C C . LEU B 1 52 ? -4.082 -8.344 -14.242 1 97.75 52 LEU B C 1
ATOM 1575 O O . LEU B 1 52 ? -4.852 -9.297 -14.344 1 97.75 52 LEU B O 1
ATOM 1579 N N . PRO B 1 53 ? -4.113 -7.379 -15.117 1 97.81 53 PRO B N 1
ATOM 1580 C CA . PRO B 1 53 ? -5.16 -7.348 -16.141 1 97.81 53 PRO B CA 1
ATOM 1581 C C . PRO B 1 53 ? -5.086 -8.539 -17.094 1 97.81 53 PRO B C 1
ATOM 1583 O O . PRO B 1 53 ? -6.109 -8.969 -17.625 1 97.81 53 PRO B O 1
ATOM 1586 N N . SER B 1 54 ? -3.887 -9.062 -17.344 1 98.19 54 SER B N 1
ATOM 1587 C CA . SER B 1 54 ? -3.787 -10.219 -18.234 1 98.19 54 SER B CA 1
ATOM 1588 C C . SER B 1 54 ? -4.559 -11.414 -17.672 1 98.19 54 SER B C 1
ATOM 1590 O O . SER B 1 54 ? -5.184 -12.156 -18.438 1 98.19 54 SER B O 1
ATOM 1592 N N . TYR B 1 55 ? -4.539 -11.562 -16.359 1 98.56 55 TYR B N 1
ATOM 1593 C CA . TYR B 1 55 ? -5.246 -12.68 -15.734 1 98.56 55 TYR B CA 1
ATOM 1594 C C . TYR B 1 55 ? -6.738 -12.391 -15.641 1 98.56 55 TYR B C 1
ATOM 1596 O O . TYR B 1 55 ? -7.559 -13.305 -15.719 1 98.56 55 TYR B O 1
ATOM 1604 N N . LEU B 1 56 ? -7.086 -11.148 -15.5 1 98.44 56 LEU B N 1
ATOM 1605 C CA . LEU B 1 56 ? -8.492 -10.766 -15.484 1 98.44 56 LEU B CA 1
ATOM 1606 C C . LEU B 1 56 ? -9.125 -10.922 -16.859 1 98.44 56 LEU B C 1
ATOM 1608 O O . LEU B 1 56 ? -10.219 -11.469 -17 1 98.44 56 LEU B O 1
ATOM 1612 N N . LYS B 1 57 ? -8.398 -10.461 -17.828 1 98.06 57 LYS B N 1
ATOM 1613 C CA . LYS B 1 57 ? -8.875 -10.562 -19.203 1 98.06 57 LYS B CA 1
ATOM 1614 C C . LYS B 1 57 ? -9.078 -12.016 -19.609 1 98.06 57 LYS B C 1
ATOM 1616 O O . LYS B 1 57 ? -10.062 -12.352 -20.281 1 98.06 57 LYS B O 1
ATOM 1621 N N . ASP B 1 58 ? -8.211 -12.898 -19.188 1 98.12 58 ASP B N 1
ATOM 1622 C CA . ASP B 1 58 ? -8.234 -14.289 -19.609 1 98.12 58 ASP B CA 1
ATOM 1623 C C . ASP B 1 58 ? -8.906 -15.172 -18.562 1 98.12 58 ASP B C 1
ATOM 1625 O O . ASP B 1 58 ? -8.789 -16.406 -18.609 1 98.12 58 ASP B O 1
ATOM 1629 N N . TYR B 1 59 ? -9.523 -14.602 -17.641 1 98.19 59 TYR B N 1
ATOM 1630 C CA . TYR B 1 59 ? -10.078 -15.312 -16.5 1 98.19 59 TYR B CA 1
ATOM 1631 C C . TYR B 1 59 ? -10.953 -16.484 -16.953 1 98.19 59 TYR B C 1
ATOM 1633 O O . TYR B 1 59 ? -10.75 -17.625 -16.547 1 98.19 59 TYR B O 1
ATOM 1641 N N . GLU B 1 60 ? -11.883 -16.203 -17.875 1 97.88 60 GLU B N 1
ATOM 1642 C CA . GLU B 1 60 ? -12.805 -17.234 -18.328 1 97.88 60 GLU B CA 1
ATOM 1643 C C . GLU B 1 60 ? -12.078 -18.312 -19.141 1 97.88 60 GLU B C 1
ATOM 1645 O O . GLU B 1 60 ? -12.406 -19.484 -19.062 1 97.88 60 GLU B O 1
ATOM 1650 N N . GLN B 1 61 ? -11.164 -17.828 -19.938 1 97.81 61 GLN B N 1
ATOM 1651 C CA . GLN B 1 61 ? -10.383 -18.781 -20.719 1 97.81 61 GLN B CA 1
ATOM 1652 C C . GLN B 1 61 ? -9.57 -19.703 -19.812 1 97.81 61 GLN B C 1
ATOM 1654 O O . GLN B 1 61 ? -9.461 -20.906 -20.078 1 97.81 61 GLN B O 1
ATOM 1659 N N . LEU B 1 62 ? -8.977 -19.188 -18.766 1 98.31 62 LEU B N 1
ATOM 1660 C CA . LEU B 1 62 ? -8.211 -19.984 -17.797 1 98.31 62 LEU B CA 1
ATOM 1661 C C . LEU B 1 62 ? -9.109 -20.984 -17.078 1 98.31 62 LEU B C 1
ATOM 1663 O O . LEU B 1 62 ? -8.727 -22.141 -16.875 1 98.31 62 LEU B O 1
ATOM 1667 N N . LYS B 1 63 ? -10.211 -20.516 -16.734 1 97.56 63 LYS B N 1
ATOM 1668 C CA . LYS B 1 63 ? -11.188 -21.406 -16.109 1 97.56 63 LYS B CA 1
ATOM 1669 C C . LYS B 1 63 ? -11.562 -22.562 -17.047 1 97.56 63 LYS B C 1
ATOM 1671 O O . LYS B 1 63 ? -11.672 -23.703 -16.609 1 97.56 63 LYS B O 1
ATOM 1676 N N . ALA B 1 64 ? -11.773 -22.234 -18.25 1 97.62 64 ALA B N 1
ATOM 1677 C CA . ALA B 1 64 ? -12.133 -23.234 -19.25 1 97.62 64 ALA B CA 1
ATOM 1678 C C . ALA B 1 64 ? -11.023 -24.266 -19.422 1 97.62 64 ALA B C 1
ATOM 1680 O O . ALA B 1 64 ? -11.289 -25.422 -19.781 1 97.62 64 ALA B O 1
ATOM 1681 N N . LYS B 1 65 ? -9.859 -23.891 -19.062 1 97.12 65 LYS B N 1
ATOM 1682 C CA . LYS B 1 65 ? -8.703 -24.781 -19.172 1 97.12 65 LYS B CA 1
ATOM 1683 C C . LYS B 1 65 ? -8.469 -25.547 -17.875 1 97.12 65 LYS B C 1
ATOM 1685 O O . LYS B 1 65 ? -7.461 -26.234 -17.734 1 97.12 65 LYS B O 1
ATOM 1690 N N . GLY B 1 66 ? -9.32 -25.281 -16.922 1 97.62 66 GLY B N 1
ATOM 1691 C CA . GLY B 1 66 ? -9.281 -26.109 -15.734 1 97.62 66 GLY B CA 1
ATOM 1692 C C . GLY B 1 66 ? -8.734 -25.391 -14.516 1 97.62 66 GLY B C 1
ATOM 1693 O O . GLY B 1 66 ? -8.578 -25.969 -13.445 1 97.62 66 GLY B O 1
ATOM 1694 N N . VAL B 1 67 ? -8.422 -24.141 -14.719 1 98.62 67 VAL B N 1
ATOM 1695 C CA . VAL B 1 67 ? -7.961 -23.359 -13.578 1 98.62 67 VAL B CA 1
ATOM 1696 C C . VAL B 1 67 ? -9.133 -23.031 -12.656 1 98.62 67 VAL B C 1
ATOM 1698 O O . VAL B 1 67 ? -10.125 -22.438 -13.086 1 98.62 67 VAL B O 1
ATOM 1701 N N . GLU B 1 68 ? -8.977 -23.375 -11.406 1 98.62 68 GLU B N 1
ATOM 1702 C CA . GLU B 1 68 ? -10.062 -23.203 -10.445 1 98.62 68 GLU B CA 1
ATOM 1703 C C . GLU B 1 68 ? -9.797 -22.016 -9.523 1 98.62 68 GLU B C 1
ATOM 1705 O O . GLU B 1 68 ? -10.727 -21.422 -8.977 1 98.62 68 GLU B O 1
ATOM 1710 N N . VAL B 1 69 ? -8.531 -21.797 -9.312 1 98.62 69 VAL B N 1
ATOM 1711 C CA . VAL B 1 69 ? -8.141 -20.75 -8.367 1 98.62 69 VAL B CA 1
ATOM 1712 C C . VAL B 1 69 ? -7.047 -19.891 -8.977 1 98.62 69 VAL B C 1
ATOM 1714 O O . VAL B 1 69 ? -6.094 -20.391 -9.578 1 98.62 69 VAL B O 1
ATOM 1717 N N . ILE B 1 70 ? -7.211 -18.625 -8.922 1 98.81 70 ILE B N 1
ATOM 1718 C CA . ILE B 1 70 ? -6.137 -17.688 -9.234 1 98.81 70 ILE B CA 1
ATOM 1719 C C . ILE B 1 70 ? -5.867 -16.797 -8.031 1 98.81 70 ILE B C 1
ATOM 1721 O O . ILE B 1 70 ? -6.797 -16.281 -7.402 1 98.81 70 ILE B O 1
ATOM 1725 N N . ALA B 1 71 ? -4.605 -16.641 -7.66 1 98.75 71 ALA B N 1
ATOM 1726 C CA . ALA B 1 71 ? -4.188 -15.789 -6.551 1 98.75 71 ALA B CA 1
ATOM 1727 C C . ALA B 1 71 ? -3.029 -14.883 -6.957 1 98.75 71 ALA B C 1
ATOM 1729 O O . ALA B 1 71 ? -2.156 -15.289 -7.727 1 98.75 71 ALA B O 1
ATOM 1730 N N . CYS B 1 72 ? -3.105 -13.719 -6.527 1 98.75 72 CYS B N 1
ATOM 1731 C CA . CYS B 1 72 ? -2.055 -12.719 -6.676 1 98.75 72 CYS B CA 1
ATOM 1732 C C . CYS B 1 72 ? -1.473 -12.336 -5.32 1 98.75 72 CYS B C 1
ATOM 1734 O O . CYS B 1 72 ? -2.213 -12.125 -4.359 1 98.75 72 CYS B O 1
ATOM 1736 N N . MET B 1 73 ? -0.156 -12.258 -5.211 1 98.5 73 MET B N 1
ATOM 1737 C CA . MET B 1 73 ? 0.436 -11.844 -3.939 1 98.5 73 MET B CA 1
ATOM 1738 C C . MET B 1 73 ? 1.412 -10.688 -4.145 1 98.5 73 MET B C 1
ATOM 1740 O O . MET B 1 73 ? 2.051 -10.594 -5.191 1 98.5 73 MET B O 1
ATOM 1744 N N . ALA B 1 74 ? 1.526 -9.852 -3.182 1 98.44 74 ALA B N 1
ATOM 1745 C CA . ALA B 1 74 ? 2.504 -8.773 -3.09 1 98.44 74 ALA B CA 1
ATOM 1746 C C . ALA B 1 74 ? 2.844 -8.461 -1.634 1 98.44 74 ALA B C 1
ATOM 1748 O O . ALA B 1 74 ? 2.104 -8.844 -0.723 1 98.44 74 ALA B O 1
ATOM 1749 N N . VAL B 1 75 ? 4.02 -7.801 -1.449 1 97.94 75 VAL B N 1
ATOM 1750 C CA . VAL B 1 75 ? 4.414 -7.391 -0.105 1 97.94 75 VAL B CA 1
ATOM 1751 C C . VAL B 1 75 ? 3.779 -6.039 0.229 1 97.94 75 VAL B C 1
ATOM 1753 O O . VAL B 1 75 ? 4.48 -5.031 0.353 1 97.94 75 VAL B O 1
ATOM 1756 N N . ASN B 1 76 ? 2.531 -5.871 0.223 1 98.12 76 ASN B N 1
ATOM 1757 C CA . ASN B 1 76 ? 1.644 -4.812 0.698 1 98.12 76 ASN B CA 1
ATOM 1758 C C . ASN B 1 76 ? 0.739 -5.305 1.824 1 98.12 76 ASN B C 1
ATOM 1760 O O . ASN B 1 76 ? 0.594 -6.512 2.027 1 98.12 76 ASN B O 1
ATOM 1764 N N . ASP B 1 77 ? 0.216 -4.414 2.564 1 97.31 77 ASP B N 1
ATOM 1765 C CA . ASP B 1 77 ? -0.729 -4.828 3.596 1 97.31 77 ASP B CA 1
ATOM 1766 C C . ASP B 1 77 ? -2.072 -5.227 2.984 1 97.31 77 ASP B C 1
ATOM 1768 O O . ASP B 1 77 ? -2.312 -4.992 1.8 1 97.31 77 ASP B O 1
ATOM 1772 N N . SER B 1 78 ? -2.92 -5.844 3.775 1 97.75 78 SER B N 1
ATOM 1773 C CA . SER B 1 78 ? -4.156 -6.449 3.289 1 97.75 78 SER B CA 1
ATOM 1774 C C . SER B 1 78 ? -5.141 -5.387 2.809 1 97.75 78 SER B C 1
ATOM 1776 O O . SER B 1 78 ? -5.906 -5.625 1.875 1 97.75 78 SER B O 1
ATOM 1778 N N . PHE B 1 79 ? -5.156 -4.152 3.377 1 97.5 79 PHE B N 1
ATOM 1779 C CA . PHE B 1 79 ? -6.074 -3.092 2.98 1 97.5 79 PHE B CA 1
ATOM 1780 C C . PHE B 1 79 ? -5.75 -2.594 1.576 1 97.5 79 PHE B C 1
ATOM 1782 O O . PHE B 1 79 ? -6.652 -2.383 0.763 1 97.5 79 PHE B O 1
ATOM 1789 N N . VAL B 1 80 ? -4.453 -2.457 1.336 1 98 80 VAL B N 1
ATOM 1790 C CA . VAL B 1 80 ? -4.004 -2.025 0.017 1 98 80 VAL B CA 1
ATOM 1791 C C . VAL B 1 80 ? -4.352 -3.09 -1.021 1 98 80 VAL B C 1
ATOM 1793 O O . VAL B 1 80 ? -4.871 -2.773 -2.094 1 98 80 VAL B O 1
ATOM 1796 N N . MET B 1 81 ? -4.066 -4.348 -0.724 1 98.38 81 MET B N 1
ATOM 1797 C CA . MET B 1 81 ? -4.363 -5.426 -1.664 1 98.38 81 MET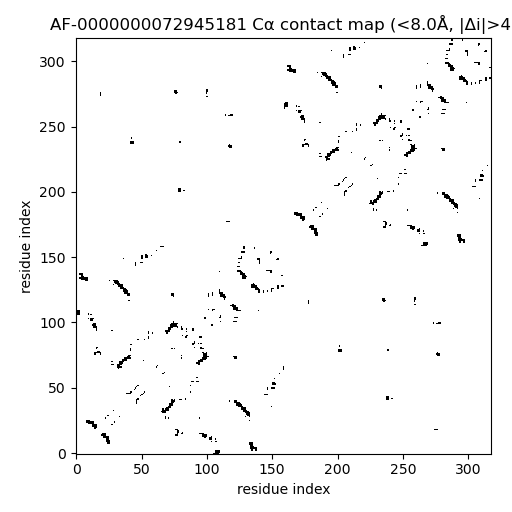 B CA 1
ATOM 1798 C C . MET B 1 81 ? -5.859 -5.5 -1.955 1 98.38 81 MET B C 1
ATOM 1800 O O . MET B 1 81 ? -6.262 -5.684 -3.104 1 98.38 81 MET B O 1
ATOM 1804 N N . GLN B 1 82 ? -6.656 -5.387 -0.916 1 97.25 82 GLN B N 1
ATOM 1805 C CA . GLN B 1 82 ? -8.102 -5.41 -1.1 1 97.25 82 GLN B CA 1
ATOM 1806 C C . GLN B 1 82 ? -8.57 -4.23 -1.952 1 97.25 82 GLN B C 1
ATOM 1808 O O . GLN B 1 82 ? -9.383 -4.398 -2.857 1 97.25 82 GLN B O 1
ATOM 1813 N N . ALA B 1 83 ? -8.062 -3.08 -1.648 1 97.25 83 ALA B N 1
ATOM 1814 C CA . ALA B 1 83 ? -8.414 -1.888 -2.418 1 97.25 83 ALA B CA 1
ATOM 1815 C C . ALA B 1 83 ? -8.031 -2.053 -3.887 1 97.25 83 ALA B C 1
ATOM 1817 O O . ALA B 1 83 ? -8.805 -1.694 -4.777 1 97.25 83 ALA B O 1
ATOM 1818 N N . TRP B 1 84 ? -6.824 -2.604 -4.141 1 98.19 84 TRP B N 1
ATOM 1819 C CA . TRP B 1 84 ? -6.355 -2.832 -5.504 1 98.19 84 TRP B CA 1
ATOM 1820 C C . TRP B 1 84 ? -7.285 -3.791 -6.242 1 98.19 84 TRP B C 1
ATOM 1822 O O . TRP B 1 84 ? -7.645 -3.551 -7.398 1 98.19 84 TRP B O 1
ATOM 1832 N N . GLY B 1 85 ? -7.703 -4.871 -5.594 1 98 85 GLY B N 1
ATOM 1833 C CA . GLY B 1 85 ? -8.656 -5.801 -6.18 1 98 85 GLY B CA 1
ATOM 1834 C C . GLY B 1 85 ? -9.984 -5.152 -6.531 1 98 85 GLY B C 1
ATOM 1835 O O . GLY B 1 85 ? -10.539 -5.41 -7.598 1 98 85 GLY B O 1
ATOM 1836 N N . LYS B 1 86 ? -10.469 -4.305 -5.637 1 96.69 86 LYS B N 1
ATOM 1837 C CA . LYS B 1 86 ? -11.742 -3.627 -5.859 1 96.69 86 LYS B CA 1
ATOM 1838 C C . LYS B 1 86 ? -11.656 -2.672 -7.047 1 96.69 86 LYS B C 1
ATOM 1840 O O . LYS B 1 86 ? -12.531 -2.674 -7.918 1 96.69 86 LYS B O 1
ATOM 1845 N N . VAL B 1 87 ? -10.602 -1.93 -7.105 1 96.19 87 VAL B N 1
ATOM 1846 C CA . VAL B 1 87 ? -10.43 -0.901 -8.125 1 96.19 87 VAL B CA 1
ATOM 1847 C C . VAL B 1 87 ? -10.258 -1.555 -9.492 1 96.19 87 VAL B C 1
ATOM 1849 O O . VAL B 1 87 ? -10.711 -1.022 -10.508 1 96.19 87 VAL B O 1
ATOM 1852 N N . THR B 1 88 ? -9.672 -2.74 -9.57 1 97.06 88 THR B N 1
ATOM 1853 C CA . THR B 1 88 ? -9.312 -3.365 -10.844 1 97.06 88 THR B CA 1
ATOM 1854 C C . THR B 1 88 ? -10.391 -4.355 -11.281 1 97.06 88 THR B C 1
ATOM 1856 O O . THR B 1 88 ? -10.352 -4.867 -12.398 1 97.06 88 THR B O 1
ATOM 1859 N N . GLY B 1 89 ? -11.281 -4.691 -10.359 1 96.94 89 GLY B N 1
ATOM 1860 C CA . GLY B 1 89 ? -12.312 -5.672 -10.672 1 96.94 89 GLY B CA 1
ATOM 1861 C C . GLY B 1 89 ? -11.875 -7.102 -10.414 1 96.94 89 GLY B C 1
ATOM 1862 O O . GLY B 1 89 ? -12.438 -8.039 -10.977 1 96.94 89 GLY B O 1
ATOM 1863 N N . ALA B 1 90 ? -10.875 -7.281 -9.602 1 97.81 90 ALA B N 1
ATOM 1864 C CA . ALA B 1 90 ? -10.359 -8.609 -9.297 1 97.81 90 ALA B CA 1
ATOM 1865 C C . ALA B 1 90 ? -11.195 -9.289 -8.219 1 97.81 90 ALA B C 1
ATOM 1867 O O . ALA B 1 90 ? -11.094 -10.508 -8.016 1 97.81 90 ALA B O 1
ATOM 1868 N N . GLU B 1 91 ? -11.953 -8.492 -7.484 1 95 91 GLU B N 1
ATOM 1869 C CA . GLU B 1 91 ? -12.766 -9.031 -6.395 1 95 91 GLU B CA 1
ATOM 1870 C C . GLU B 1 91 ? -13.68 -10.148 -6.891 1 95 91 GLU B C 1
ATOM 1872 O O . GLU B 1 91 ? -14.352 -10 -7.91 1 95 91 GLU B O 1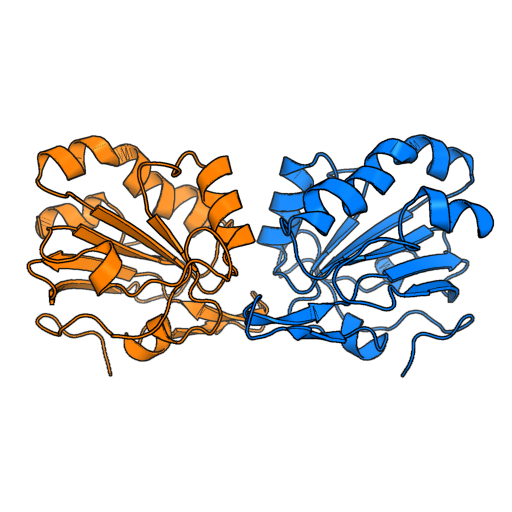
ATOM 1877 N N . GLY B 1 92 ? -13.625 -11.281 -6.195 1 95.38 92 GLY B N 1
ATOM 1878 C CA . GLY B 1 92 ? -14.469 -12.406 -6.574 1 95.38 92 GLY B CA 1
ATOM 1879 C C . GLY B 1 92 ? -13.836 -13.289 -7.637 1 95.38 92 GLY B C 1
ATOM 1880 O O . GLY B 1 92 ? -14.336 -14.375 -7.918 1 95.38 92 GLY B O 1
ATOM 1881 N N . LYS B 1 93 ? -12.805 -12.922 -8.258 1 97.94 93 LYS B N 1
ATOM 1882 C CA . LYS B 1 93 ? -12.148 -13.672 -9.328 1 97.94 93 LYS B CA 1
ATOM 1883 C C . LYS B 1 93 ? -10.742 -14.102 -8.914 1 97.94 93 LYS B C 1
ATOM 1885 O O . LYS B 1 93 ? -10.359 -15.25 -9.109 1 97.94 93 LYS B O 1
ATOM 1890 N N . ILE B 1 94 ? -10.008 -13.195 -8.344 1 98.62 94 ILE B N 1
ATOM 1891 C CA . ILE B 1 94 ? -8.609 -13.43 -7.977 1 98.62 94 ILE B CA 1
ATOM 1892 C C . ILE B 1 94 ? -8.422 -13.18 -6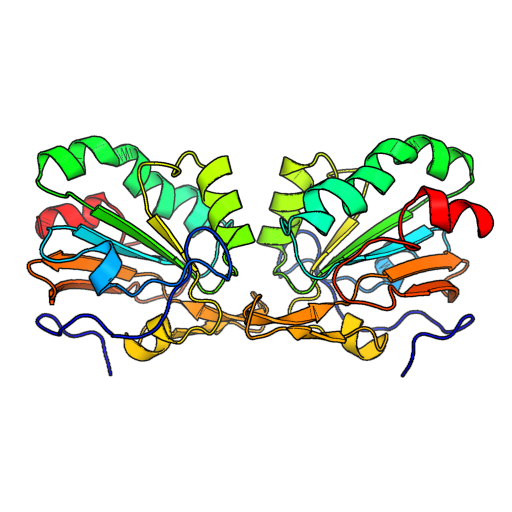.484 1 98.62 94 ILE B C 1
ATOM 1894 O O . ILE B 1 94 ? -8.883 -12.164 -5.953 1 98.62 94 ILE B O 1
ATOM 1898 N N . HIS B 1 95 ? -7.852 -14.156 -5.734 1 98.56 95 HIS B N 1
ATOM 1899 C CA . HIS B 1 95 ? -7.441 -13.922 -4.355 1 98.56 95 HIS B CA 1
ATOM 1900 C C . HIS B 1 95 ? -6.285 -12.938 -4.281 1 98.56 95 HIS B C 1
ATOM 1902 O O . HIS B 1 95 ? -5.195 -13.203 -4.785 1 98.56 95 HIS B O 1
ATOM 1908 N N . MET B 1 96 ? -6.512 -11.805 -3.68 1 98.56 96 MET B N 1
ATOM 1909 C CA . MET B 1 96 ? -5.48 -10.789 -3.518 1 98.56 96 MET B CA 1
ATOM 1910 C C . MET B 1 96 ? -4.785 -10.93 -2.166 1 98.56 96 MET B C 1
ATOM 1912 O O . MET B 1 96 ? -5.297 -10.453 -1.149 1 98.56 96 MET B O 1
ATOM 1916 N N . LEU B 1 97 ? -3.641 -11.523 -2.109 1 98.69 97 LEU B N 1
ATOM 1917 C CA . LEU B 1 97 ? -3.002 -11.969 -0.876 1 98.69 97 LEU B CA 1
ATOM 1918 C C . LEU B 1 97 ? -1.899 -11.008 -0.457 1 98.69 97 LEU B C 1
ATOM 1920 O O . LEU B 1 97 ? -1.051 -10.633 -1.271 1 98.69 97 LEU B O 1
ATOM 1924 N N . ALA B 1 98 ? -1.944 -10.672 0.775 1 98.69 98 ALA B N 1
ATOM 1925 C CA . ALA B 1 98 ? -0.95 -9.773 1.36 1 98.69 98 ALA B CA 1
ATOM 1926 C C . ALA B 1 98 ? 0.156 -10.562 2.057 1 98.69 98 ALA B C 1
ATOM 1928 O O . ALA B 1 98 ? -0.101 -11.281 3.025 1 98.69 98 ALA B O 1
ATOM 1929 N N . ASP B 1 99 ? 1.337 -10.438 1.582 1 98.31 99 ASP B N 1
ATOM 1930 C CA . ASP B 1 99 ? 2.529 -11.016 2.193 1 98.31 99 ASP B CA 1
ATOM 1931 C C . ASP B 1 99 ? 3.283 -9.977 3.02 1 98.31 99 ASP B C 1
ATOM 1933 O O . ASP B 1 99 ? 4.449 -9.68 2.748 1 98.31 99 ASP B O 1
ATOM 1937 N N . ILE B 1 100 ? 2.695 -9.477 4.031 1 96.88 100 ILE B N 1
ATOM 1938 C CA . ILE B 1 100 ? 2.992 -8.195 4.66 1 96.88 100 ILE B CA 1
ATOM 1939 C C . ILE B 1 100 ? 4.434 -8.188 5.168 1 96.88 100 ILE B C 1
ATOM 1941 O O . ILE B 1 100 ? 5.062 -7.133 5.254 1 96.88 100 ILE B O 1
ATOM 1945 N N . LYS B 1 101 ? 5.051 -9.367 5.461 1 95.81 101 LYS B N 1
ATOM 1946 C CA . LYS B 1 101 ? 6.414 -9.422 5.977 1 95.81 101 LYS B CA 1
ATOM 1947 C C . LYS B 1 101 ? 7.363 -10.047 4.957 1 95.81 101 LYS B C 1
ATOM 1949 O O . LYS B 1 101 ? 8.5 -10.391 5.293 1 95.81 101 LYS B O 1
ATOM 1954 N N . ALA B 1 102 ? 6.891 -10.297 3.799 1 97.56 102 ALA B N 1
ATOM 1955 C CA . ALA B 1 102 ? 7.637 -10.906 2.701 1 97.56 102 ALA B CA 1
ATOM 1956 C C . ALA B 1 102 ? 8.047 -12.336 3.043 1 97.56 102 ALA B C 1
ATOM 1958 O O . ALA B 1 102 ? 8.984 -12.883 2.447 1 97.56 102 ALA B O 1
ATOM 1959 N N . ASP B 1 103 ? 7.422 -12.945 4.023 1 97.06 103 ASP B N 1
ATOM 1960 C CA . ASP B 1 103 ? 7.785 -14.297 4.453 1 97.06 103 ASP B CA 1
ATOM 1961 C C . ASP B 1 103 ? 7.578 -15.305 3.328 1 97.06 103 ASP B C 1
ATOM 1963 O O . ASP B 1 103 ? 8.422 -16.188 3.111 1 97.06 103 ASP B O 1
ATOM 1967 N N . THR B 1 104 ? 6.477 -15.242 2.613 1 97 104 THR B N 1
ATOM 1968 C CA . THR B 1 104 ? 6.176 -16.156 1.522 1 97 104 THR B CA 1
ATOM 1969 C C . THR B 1 104 ? 7.129 -15.945 0.351 1 97 104 THR B C 1
ATOM 1971 O O . THR B 1 104 ? 7.66 -16.906 -0.211 1 97 104 THR B O 1
ATOM 1974 N N . ALA B 1 105 ? 7.363 -14.672 -0.022 1 96.75 105 ALA B N 1
ATOM 1975 C CA . ALA B 1 105 ? 8.305 -14.359 -1.095 1 96.75 105 ALA B CA 1
ATOM 1976 C C . ALA B 1 105 ? 9.695 -14.914 -0.784 1 96.75 105 ALA B C 1
ATOM 1978 O O . ALA B 1 105 ? 10.352 -15.484 -1.657 1 96.75 105 ALA B O 1
ATOM 1979 N N . LYS B 1 106 ? 10.125 -14.727 0.454 1 96.5 106 LYS B N 1
ATOM 1980 C CA . LYS B 1 106 ? 11.422 -15.242 0.883 1 96.5 106 LYS B CA 1
ATOM 1981 C C . LYS B 1 106 ? 11.461 -16.766 0.821 1 96.5 106 LYS B C 1
ATOM 1983 O O . LYS B 1 106 ? 12.43 -17.344 0.339 1 96.5 106 LYS B O 1
ATOM 1988 N N . ALA B 1 107 ? 10.391 -17.391 1.297 1 94.94 107 ALA B N 1
ATOM 1989 C CA . ALA B 1 107 ? 10.312 -18.844 1.295 1 94.94 107 ALA B CA 1
ATOM 1990 C C . ALA B 1 107 ? 10.359 -19.391 -0.128 1 94.94 107 ALA B C 1
ATOM 1992 O O . ALA B 1 107 ? 10.898 -20.469 -0.365 1 94.94 107 ALA B O 1
ATOM 1993 N N . LEU B 1 108 ? 9.82 -18.609 -1.064 1 94.12 108 LEU B N 1
ATOM 1994 C CA . LEU B 1 108 ? 9.773 -19.031 -2.459 1 94.12 108 LEU B CA 1
ATOM 1995 C C . LEU B 1 108 ? 11.039 -18.594 -3.197 1 94.12 108 LEU B C 1
ATOM 1997 O O . LEU B 1 108 ? 11.234 -18.953 -4.363 1 94.12 108 LEU B O 1
ATOM 2001 N N . GLY B 1 109 ? 11.867 -17.844 -2.578 1 93.62 109 GLY B N 1
ATOM 2002 C CA . GLY B 1 109 ? 13.109 -17.375 -3.178 1 93.62 109 GLY B CA 1
ATOM 2003 C C . GLY B 1 109 ? 12.898 -16.297 -4.227 1 93.62 109 GLY B C 1
ATOM 2004 O O . GLY B 1 109 ? 13.695 -16.172 -5.156 1 93.62 109 GLY B O 1
ATOM 2005 N N . VAL B 1 110 ? 11.812 -15.594 -4.113 1 94.62 110 VAL B N 1
ATOM 2006 C CA . VAL B 1 110 ? 11.5 -14.578 -5.121 1 94.62 110 VAL B CA 1
ATOM 2007 C C . VAL B 1 110 ? 11.453 -13.203 -4.465 1 94.62 110 VAL B C 1
ATOM 2009 O O . VAL B 1 110 ? 10.766 -12.305 -4.953 1 94.62 110 VAL B O 1
ATOM 2012 N N . ASP B 1 111 ? 12.07 -13.062 -3.314 1 95.44 111 ASP B N 1
ATOM 2013 C CA . ASP B 1 111 ? 12.18 -11.75 -2.682 1 95.44 111 ASP B CA 1
ATOM 2014 C C . ASP B 1 111 ? 13.32 -10.945 -3.293 1 95.44 111 ASP B C 1
ATOM 2016 O O . ASP B 1 111 ? 14.297 -11.508 -3.781 1 95.44 111 ASP B O 1
ATOM 2020 N N . PHE B 1 112 ? 13.219 -9.719 -3.326 1 95.19 112 PHE B N 1
ATOM 2021 C CA . PHE B 1 112 ? 14.312 -8.828 -3.719 1 95.19 112 PHE B CA 1
ATOM 2022 C C . PHE B 1 112 ? 14.18 -7.473 -3.029 1 95.19 112 PHE B C 1
ATOM 2024 O O . PHE B 1 112 ? 13.07 -7.031 -2.723 1 95.19 112 PHE B O 1
ATOM 2031 N N . ASP B 1 113 ? 15.336 -6.895 -2.816 1 95.88 113 ASP B N 1
ATOM 2032 C CA . ASP B 1 113 ? 15.359 -5.621 -2.109 1 95.88 113 ASP B CA 1
ATOM 2033 C C . ASP B 1 113 ? 15.109 -4.457 -3.068 1 95.88 113 ASP B C 1
ATOM 2035 O O . ASP B 1 113 ? 15.914 -4.211 -3.973 1 95.88 113 ASP B O 1
ATOM 2039 N N . VAL B 1 114 ? 14.039 -3.748 -2.906 1 95.06 114 VAL B N 1
ATOM 2040 C CA . VAL B 1 114 ? 13.719 -2.568 -3.699 1 95.06 114 VAL B CA 1
ATOM 2041 C C . VAL B 1 114 ? 13.375 -1.402 -2.777 1 95.06 114 VAL B C 1
ATOM 2043 O O . VAL B 1 114 ? 12.5 -0.589 -3.09 1 95.06 114 VAL B O 1
ATOM 2046 N N . THR B 1 115 ? 14 -1.306 -1.678 1 94.75 115 THR B N 1
ATOM 2047 C CA . THR B 1 115 ? 13.797 -0.303 -0.639 1 94.75 115 THR B CA 1
ATOM 2048 C C . THR B 1 115 ? 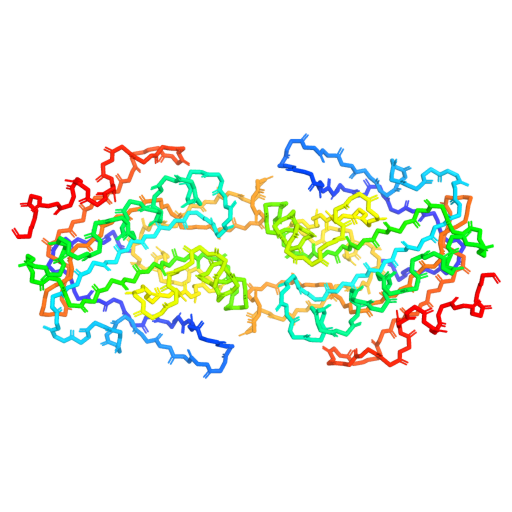13.875 1.104 -1.224 1 94.75 115 THR B C 1
ATOM 2050 O O . THR B 1 115 ? 13.062 1.967 -0.885 1 94.75 115 THR B O 1
ATOM 2053 N N . PRO B 1 116 ? 14.758 1.405 -2.168 1 92.62 116 PRO B N 1
ATOM 2054 C CA . PRO B 1 116 ? 14.875 2.777 -2.666 1 92.62 116 PRO B CA 1
ATOM 2055 C C . PRO B 1 116 ? 13.633 3.232 -3.438 1 92.62 116 PRO B C 1
ATOM 2057 O O . PRO B 1 116 ? 13.398 4.434 -3.58 1 92.62 116 PRO B O 1
ATOM 2060 N N . VAL B 1 117 ? 12.836 2.266 -3.885 1 92.94 117 VAL B N 1
ATOM 2061 C CA . VAL B 1 117 ? 11.727 2.607 -4.773 1 92.94 117 VAL B CA 1
ATOM 2062 C C . VAL B 1 117 ? 10.398 2.367 -4.059 1 92.94 117 VAL B C 1
ATOM 2064 O O . VAL B 1 117 ? 9.508 3.221 -4.082 1 92.94 117 VAL B O 1
ATOM 2067 N N . LEU B 1 118 ? 10.289 1.192 -3.373 1 95.25 118 LEU B N 1
ATOM 2068 C CA . LEU B 1 118 ? 8.992 0.797 -2.818 1 95.25 118 LEU B CA 1
ATOM 2069 C C . LEU B 1 118 ? 9.062 0.713 -1.296 1 95.25 118 LEU B C 1
ATOM 2071 O O . LEU B 1 118 ? 8.078 0.35 -0.647 1 95.25 118 LEU B O 1
ATOM 2075 N N . GLY B 1 119 ? 10.281 0.963 -0.737 1 94.56 119 GLY B N 1
ATOM 2076 C CA . GLY B 1 119 ? 10.383 1.19 0.695 1 94.56 119 GLY B CA 1
ATOM 2077 C C . GLY B 1 119 ? 10.766 -0.056 1.471 1 94.56 119 GLY B C 1
ATOM 2078 O O . GLY B 1 119 ? 11.078 0.018 2.662 1 94.56 119 GLY B O 1
ATOM 2079 N N . ASN B 1 120 ? 10.758 -1.175 0.802 1 95.88 120 ASN B N 1
ATOM 2080 C CA . ASN B 1 120 ? 11.078 -2.406 1.517 1 95.88 120 ASN B CA 1
ATOM 2081 C C . ASN B 1 120 ? 11.383 -3.551 0.554 1 95.88 120 ASN B C 1
ATOM 2083 O O . ASN B 1 120 ? 11.523 -3.334 -0.651 1 95.88 120 ASN B O 1
ATOM 2087 N N . VAL B 1 121 ? 11.664 -4.738 1.171 1 96.88 121 VAL B N 1
ATOM 2088 C CA . VAL B 1 121 ? 11.75 -5.984 0.419 1 96.88 121 VAL B CA 1
ATOM 2089 C C . VAL B 1 121 ? 10.398 -6.297 -0.218 1 96.88 121 VAL B C 1
ATOM 2091 O O . VAL B 1 121 ? 9.352 -6.141 0.42 1 96.88 121 VAL B O 1
ATOM 2094 N N . ARG B 1 122 ? 10.5 -6.648 -1.494 1 97.44 122 ARG B N 1
ATOM 2095 C CA . ARG B 1 122 ? 9.281 -6.953 -2.232 1 97.44 122 ARG B CA 1
ATOM 2096 C C . ARG B 1 122 ? 9.383 -8.297 -2.936 1 97.44 122 ARG B C 1
ATOM 2098 O O . ARG B 1 122 ? 10.336 -9.047 -2.715 1 97.44 122 ARG B O 1
ATOM 2105 N N . CYS B 1 123 ? 8.344 -8.617 -3.709 1 96.94 123 CYS B N 1
ATOM 2106 C CA . CYS B 1 123 ? 8.234 -9.867 -4.457 1 96.94 123 CYS B CA 1
ATOM 2107 C C . CYS B 1 123 ? 8.609 -9.656 -5.922 1 96.94 123 CYS B C 1
ATOM 2109 O O . CYS B 1 123 ? 8.07 -8.773 -6.582 1 96.94 123 CYS B O 1
ATOM 2111 N N . LYS B 1 124 ? 9.539 -10.5 -6.402 1 95.38 124 LYS B N 1
ATOM 2112 C CA . LYS B 1 124 ? 9.781 -10.508 -7.84 1 95.38 124 LYS B CA 1
ATOM 2113 C C . LYS B 1 124 ? 8.539 -10.945 -8.609 1 95.38 124 LYS B C 1
ATOM 2115 O O . LYS B 1 124 ? 7.695 -11.672 -8.07 1 95.38 124 LYS B O 1
ATOM 2120 N N . ARG B 1 125 ? 8.539 -10.461 -9.828 1 96.44 125 ARG B N 1
ATOM 2121 C CA . ARG B 1 125 ? 7.434 -10.906 -10.68 1 96.44 125 ARG B CA 1
ATOM 2122 C C . ARG B 1 125 ? 7.594 -12.375 -11.055 1 96.44 125 ARG B C 1
ATOM 2124 O O . ARG B 1 125 ? 8.641 -12.781 -11.57 1 96.44 125 ARG B O 1
ATOM 2131 N N . PHE B 1 126 ? 6.602 -13.133 -10.82 1 96.31 126 PHE B N 1
ATOM 2132 C CA . PHE B 1 126 ? 6.602 -14.539 -11.188 1 96.31 126 PHE B CA 1
ATOM 2133 C C . PHE B 1 126 ? 5.184 -15.047 -11.414 1 96.31 126 PHE B C 1
ATOM 2135 O O . PHE B 1 126 ? 4.215 -14.344 -11.117 1 96.31 126 PHE B O 1
ATOM 2142 N N . ALA B 1 127 ? 5.023 -16.203 -11.984 1 97.19 127 ALA B N 1
ATOM 2143 C CA . ALA B 1 127 ? 3.773 -16.953 -12.102 1 97.19 127 ALA B CA 1
ATOM 2144 C C . ALA B 1 127 ? 4.02 -18.453 -11.969 1 97.19 127 ALA B C 1
ATOM 2146 O O . ALA B 1 127 ? 4.988 -18.984 -12.523 1 97.19 127 ALA B O 1
ATOM 2147 N N . ALA B 1 128 ? 3.174 -19.078 -11.172 1 97.31 128 ALA B N 1
ATOM 2148 C CA . ALA B 1 128 ? 3.299 -20.516 -10.953 1 97.31 128 ALA B CA 1
ATOM 2149 C C . ALA B 1 128 ? 1.959 -21.219 -11.148 1 97.31 128 ALA B C 1
ATOM 2151 O O . ALA B 1 128 ? 0.909 -20.688 -10.789 1 97.31 128 ALA B O 1
ATOM 2152 N N . VAL B 1 129 ? 2.045 -22.391 -11.727 1 98.06 129 VAL B N 1
ATOM 2153 C CA . VAL B 1 129 ? 0.898 -23.297 -11.766 1 98.06 129 VAL B CA 1
ATOM 2154 C C . VAL B 1 129 ? 0.936 -24.219 -10.547 1 98.06 129 VAL B C 1
ATOM 2156 O O . VAL B 1 129 ? 1.964 -24.844 -10.266 1 98.06 129 VAL B O 1
ATOM 2159 N N . ILE B 1 130 ? -0.109 -24.234 -9.82 1 97.75 130 ILE B N 1
ATOM 2160 C CA . ILE B 1 130 ? -0.251 -25.094 -8.648 1 97.75 130 ILE B CA 1
ATOM 2161 C C . ILE B 1 130 ? -1.164 -26.266 -8.992 1 97.75 130 ILE B C 1
ATOM 2163 O O . ILE B 1 130 ? -2.23 -26.094 -9.578 1 97.75 130 ILE B O 1
ATOM 2167 N N . ARG B 1 131 ? -0.743 -27.469 -8.711 1 97.5 131 ARG B N 1
ATOM 2168 C CA . ARG B 1 131 ? -1.526 -28.688 -8.898 1 97.5 131 ARG B CA 1
ATOM 2169 C C . ARG B 1 131 ? -1.303 -29.656 -7.75 1 97.5 131 ARG B C 1
ATOM 2171 O O . ARG B 1 131 ? -0.161 -29.953 -7.395 1 97.5 131 ARG B O 1
ATOM 2178 N N . ASP B 1 132 ? -2.42 -30.078 -7.168 1 96.88 132 ASP B N 1
ATOM 2179 C CA . ASP B 1 132 ? -2.369 -31.078 -6.117 1 96.88 132 ASP B CA 1
ATOM 2180 C C . ASP B 1 132 ? -1.455 -30.641 -4.977 1 96.88 132 ASP B C 1
ATOM 2182 O O . ASP B 1 132 ? -0.617 -31.422 -4.508 1 96.88 132 ASP B O 1
ATOM 2186 N N . GLY B 1 133 ? -1.518 -29.375 -4.699 1 95.25 133 GLY B N 1
ATOM 2187 C CA . GLY B 1 133 ? -0.819 -28.812 -3.551 1 95.25 133 GLY B CA 1
ATOM 2188 C C . GLY B 1 133 ? 0.668 -28.641 -3.789 1 95.25 133 GLY B C 1
ATOM 2189 O O . GLY B 1 133 ? 1.438 -28.469 -2.842 1 95.25 133 GLY B O 1
ATOM 2190 N N . LYS B 1 134 ? 1.025 -28.719 -5.059 1 96.25 134 LYS B N 1
ATOM 2191 C CA . LYS B 1 134 ? 2.436 -28.578 -5.41 1 96.25 134 LYS B CA 1
ATOM 2192 C C . LYS B 1 134 ? 2.633 -27.562 -6.535 1 96.25 134 LYS B C 1
ATOM 2194 O O . LYS B 1 134 ? 1.692 -27.266 -7.27 1 96.25 134 LYS B O 1
ATOM 2199 N N . ILE B 1 135 ? 3.816 -27.109 -6.598 1 96.56 135 ILE B N 1
ATOM 2200 C CA . ILE B 1 135 ? 4.184 -26.266 -7.734 1 96.56 135 ILE B CA 1
ATOM 2201 C C . ILE B 1 135 ? 4.43 -27.141 -8.961 1 96.56 135 ILE B C 1
ATOM 2203 O O . ILE B 1 135 ? 5.355 -27.953 -8.977 1 96.56 135 ILE B O 1
ATOM 2207 N N . ALA B 1 136 ? 3.645 -26.953 -9.922 1 96.94 136 ALA B N 1
ATOM 2208 C CA . ALA B 1 136 ? 3.748 -27.766 -11.125 1 96.94 136 ALA B CA 1
ATOM 2209 C C . ALA B 1 136 ? 4.621 -27.094 -12.172 1 96.94 136 ALA B C 1
ATOM 2211 O O . ALA B 1 136 ? 5.266 -27.766 -12.984 1 96.94 136 ALA B O 1
ATOM 2212 N N . ALA B 1 137 ? 4.609 -25.828 -12.219 1 96.62 137 ALA B N 1
ATOM 2213 C CA . ALA B 1 137 ? 5.422 -25.016 -13.109 1 96.62 137 ALA B CA 1
ATOM 2214 C C . ALA B 1 137 ? 5.629 -23.609 -12.523 1 96.62 137 ALA B C 1
ATOM 2216 O O . ALA B 1 137 ? 4.812 -23.141 -11.727 1 96.62 137 ALA B O 1
ATOM 2217 N N . ILE B 1 138 ? 6.746 -22.984 -12.953 1 95.5 138 ILE B N 1
ATOM 2218 C CA . ILE B 1 138 ? 7.004 -21.641 -12.438 1 95.5 138 ILE B CA 1
ATOM 2219 C C . ILE B 1 138 ? 7.844 -20.859 -13.438 1 95.5 138 ILE B C 1
ATOM 2221 O O . ILE B 1 138 ? 8.766 -21.406 -14.047 1 95.5 138 ILE B O 1
ATOM 2225 N N . GLU B 1 139 ? 7.422 -19.672 -13.664 1 94.94 139 GLU B N 1
ATOM 2226 C CA . GLU B 1 139 ? 8.164 -18.688 -14.422 1 94.94 139 GLU B CA 1
ATOM 2227 C C . GLU B 1 139 ? 8.5 -17.469 -13.562 1 94.94 139 GLU B C 1
ATOM 2229 O O . GLU B 1 139 ? 7.621 -16.922 -12.891 1 94.94 139 GLU B O 1
ATOM 2234 N N . VAL B 1 140 ? 9.805 -17.094 -13.531 1 93.88 140 VAL B N 1
ATOM 2235 C CA . VAL B 1 140 ? 10.25 -15.906 -12.812 1 93.88 140 VAL B CA 1
ATOM 2236 C C . VAL B 1 140 ? 10.836 -14.898 -13.797 1 93.88 140 VAL B C 1
ATOM 2238 O O . VAL B 1 140 ? 11.68 -15.25 -14.633 1 93.88 140 VAL B O 1
ATOM 2241 N N . GLU B 1 141 ? 10.32 -13.688 -13.75 1 94.38 141 GLU B N 1
ATOM 2242 C CA . GLU B 1 141 ? 10.875 -12.664 -14.625 1 94.38 141 GLU B CA 1
ATOM 2243 C C . GLU B 1 141 ? 12.359 -12.438 -14.344 1 94.38 141 GLU B C 1
ATOM 2245 O O . GLU B 1 141 ? 12.766 -12.312 -13.188 1 94.38 141 GLU B O 1
ATOM 2250 N N . PRO B 1 142 ? 13.172 -12.477 -15.406 1 86.44 142 PRO B N 1
ATOM 2251 C CA . PRO B 1 142 ? 14.617 -12.336 -15.2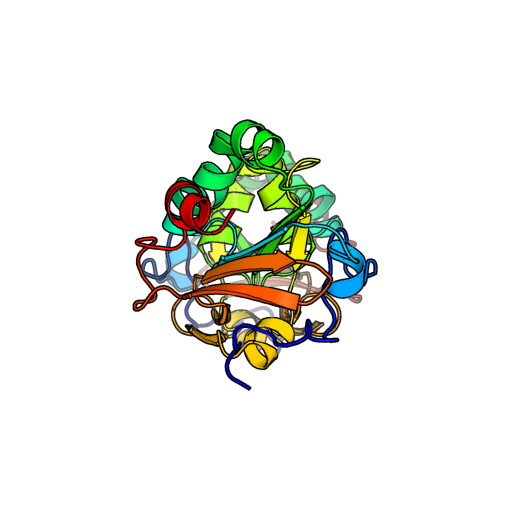03 1 86.44 142 PRO B CA 1
ATOM 2252 C C . PRO B 1 142 ? 15 -10.977 -14.617 1 86.44 142 PRO B C 1
ATOM 2254 O O . PRO B 1 142 ? 16.031 -10.859 -13.945 1 86.44 142 PRO B O 1
ATOM 2257 N N . ASP B 1 143 ? 14.219 -9.992 -15.078 1 78.06 143 ASP B N 1
ATOM 2258 C CA . ASP B 1 143 ? 14.508 -8.656 -14.57 1 78.06 143 ASP B CA 1
ATOM 2259 C C . ASP B 1 143 ? 13.352 -8.133 -13.719 1 78.06 143 ASP B C 1
ATOM 2261 O O . ASP B 1 143 ? 12.328 -8.797 -13.586 1 78.06 143 ASP B O 1
ATOM 2265 N N . ASN B 1 144 ? 13.469 -7.211 -13.008 1 71.06 144 ASN B N 1
ATOM 2266 C CA . ASN B 1 144 ? 12.469 -6.672 -12.086 1 71.06 144 ASN B CA 1
ATOM 2267 C C . ASN B 1 144 ? 11.609 -5.609 -12.758 1 71.06 144 ASN B C 1
ATOM 2269 O O . ASN B 1 144 ? 10.883 -4.871 -12.086 1 71.06 144 ASN B O 1
ATOM 2273 N N . VAL B 1 145 ? 11.695 -5.559 -14.078 1 71.38 145 VAL B N 1
ATOM 2274 C CA . VAL B 1 145 ? 11.047 -4.422 -14.719 1 71.38 145 VAL B CA 1
ATOM 2275 C C . VAL B 1 145 ? 9.922 -4.906 -15.625 1 71.38 145 VAL B C 1
ATOM 2277 O O . VAL B 1 145 ? 8.852 -4.297 -15.688 1 71.38 145 VAL B O 1
ATOM 2280 N N . GLY B 1 146 ? 10.117 -6.012 -16.172 1 79.25 146 GLY B N 1
ATOM 2281 C CA . GLY B 1 146 ? 9.156 -6.383 -17.188 1 79.25 146 GLY B CA 1
ATOM 2282 C C . GLY B 1 146 ? 8.297 -7.574 -16.812 1 79.25 146 GLY B C 1
ATOM 2283 O O . GLY B 1 146 ? 8.43 -8.109 -15.711 1 79.25 146 GLY B O 1
ATOM 2284 N N . ALA B 1 147 ? 7.246 -7.871 -17.609 1 90.31 147 ALA B N 1
ATOM 2285 C CA . ALA B 1 147 ? 6.363 -9.039 -17.562 1 90.31 147 ALA B CA 1
ATOM 2286 C C . ALA B 1 147 ? 6.418 -9.812 -18.875 1 90.31 147 ALA B C 1
ATOM 2288 O O . ALA B 1 147 ? 5.414 -9.914 -19.594 1 90.31 147 ALA B O 1
ATOM 2289 N N . SER B 1 148 ? 7.551 -10.477 -19.078 1 90.12 148 SER B N 1
ATOM 2290 C CA . SER B 1 148 ? 7.828 -11.062 -20.375 1 90.12 148 SER B CA 1
ATOM 2291 C C . SER B 1 148 ? 7.438 -12.539 -20.422 1 90.12 148 SER B C 1
ATOM 2293 O O . SER B 1 148 ? 7.176 -13.086 -21.5 1 90.12 148 SER B O 1
ATOM 2295 N N . CYS B 1 149 ? 7.324 -13.156 -19.344 1 93.88 149 CYS B N 1
ATOM 2296 C CA . CYS B 1 149 ? 7.078 -14.594 -19.391 1 93.88 149 CYS B CA 1
ATOM 2297 C C . CYS B 1 149 ? 6.07 -15.008 -18.312 1 93.88 149 CYS B C 1
ATOM 2299 O O . CYS B 1 149 ? 5.887 -16.203 -18.062 1 93.88 149 CYS B O 1
ATOM 2301 N N . THR B 1 150 ? 5.449 -14.055 -17.656 1 96.56 150 THR B N 1
ATOM 2302 C CA . THR B 1 150 ? 4.633 -14.391 -16.484 1 96.56 150 THR B CA 1
ATOM 2303 C C . THR B 1 150 ? 3.178 -13.992 -16.719 1 96.56 150 THR B C 1
ATOM 2305 O O . THR B 1 150 ? 2.33 -14.203 -15.852 1 96.56 150 THR B O 1
ATOM 2308 N N . LEU B 1 151 ? 2.873 -13.453 -17.906 1 97.44 151 LEU B N 1
ATOM 2309 C CA . LEU B 1 151 ? 1.494 -13.094 -18.219 1 97.44 151 LEU B CA 1
ATOM 2310 C C . LEU B 1 151 ? 0.642 -14.344 -18.438 1 97.44 151 LEU B C 1
ATOM 2312 O O . LEU B 1 151 ? 1.174 -15.445 -18.594 1 97.44 151 LEU B O 1
ATOM 2316 N N . ALA B 1 152 ? -0.688 -14.133 -18.359 1 97.56 152 ALA B N 1
ATOM 2317 C CA . ALA B 1 152 ? -1.616 -15.25 -18.484 1 97.56 152 ALA B CA 1
ATOM 2318 C C . ALA B 1 152 ? -1.316 -16.078 -19.734 1 97.56 152 ALA B C 1
ATOM 2320 O O . ALA B 1 152 ? -1.232 -17.312 -19.672 1 97.56 152 ALA B O 1
ATOM 2321 N N . LYS B 1 153 ? -1.071 -15.406 -20.844 1 96 153 LYS B N 1
ATOM 2322 C CA . LYS B 1 153 ? -0.829 -16.078 -22.125 1 96 153 LYS B CA 1
ATOM 2323 C C . LYS B 1 153 ? 0.411 -16.969 -22.047 1 96 153 LYS B C 1
ATOM 2325 O O . LYS B 1 153 ? 0.499 -17.984 -22.734 1 96 153 LYS B O 1
ATOM 2330 N N . ASP B 1 154 ? 1.36 -16.578 -21.219 1 96.25 154 ASP B N 1
ATOM 2331 C CA . ASP B 1 154 ? 2.619 -17.312 -21.094 1 96.25 154 ASP B CA 1
ATOM 2332 C C . ASP B 1 154 ? 2.445 -18.578 -20.266 1 96.25 154 ASP B C 1
ATOM 2334 O O . ASP B 1 154 ? 3.307 -19.453 -20.281 1 96.25 154 ASP B O 1
ATOM 2338 N N . ILE B 1 155 ? 1.396 -18.641 -19.484 1 96.5 155 ILE B N 1
ATOM 2339 C CA . ILE B 1 155 ? 1.21 -19.719 -18.531 1 96.5 155 ILE B CA 1
ATOM 2340 C C . ILE B 1 155 ? 0.331 -20.812 -19.141 1 96.5 155 ILE B C 1
ATOM 2342 O O . ILE B 1 155 ? 0.293 -21.938 -18.656 1 96.5 155 ILE B O 1
ATOM 2346 N N . TYR B 1 156 ? -0.303 -20.562 -20.312 1 95.88 156 TYR B N 1
ATOM 2347 C CA . TYR B 1 156 ? -1.213 -21.484 -21 1 95.88 156 TYR B CA 1
ATOM 2348 C C . TYR B 1 156 ? -0.519 -22.797 -21.312 1 95.88 156 TYR B C 1
ATOM 2350 O O . TYR B 1 156 ? -1.129 -23.875 -21.234 1 95.88 156 TYR B O 1
ATOM 2358 N N . LYS B 1 157 ? 0.723 -22.688 -21.609 1 95 157 LYS B N 1
ATOM 2359 C CA . LYS B 1 157 ? 1.47 -23.859 -22.047 1 95 157 LYS B CA 1
ATOM 2360 C C . LYS B 1 157 ? 1.604 -24.891 -20.938 1 95 157 LYS B C 1
ATOM 2362 O O . LYS B 1 157 ? 1.896 -26.062 -21.188 1 95 157 LYS B O 1
ATOM 2367 N N . TYR B 1 158 ? 1.359 -24.438 -19.766 1 96.06 158 TYR B N 1
ATOM 2368 C CA . TYR B 1 158 ? 1.52 -25.344 -18.625 1 96.06 158 TYR B CA 1
ATOM 2369 C C . TYR B 1 158 ? 0.176 -25.922 -18.188 1 96.06 158 TYR B C 1
ATOM 2371 O O . TYR B 1 158 ? 0.112 -26.734 -17.266 1 96.06 158 TYR B O 1
ATOM 2379 N N . LEU B 1 159 ? -0.922 -25.531 -18.812 1 95.12 159 LEU B N 1
ATOM 2380 C CA . LEU B 1 159 ? -2.264 -25.891 -18.375 1 95.12 159 LEU B CA 1
ATOM 2381 C C . LEU B 1 159 ? -2.838 -27 -19.234 1 95.12 159 LEU B C 1
ATOM 2383 O O . LEU B 1 159 ? -2.414 -27.188 -20.391 1 95.12 159 LEU B O 1
#

Radius of gyration: 20.79 Å; Cα contacts (8 Å, |Δi|>4): 772; chains: 2; bounding box: 30×62×44 Å

Solvent-accessible surface area (backbone atoms only — not comparable to full-atom values): 15947 Å² total; per-residue (Å²): 89,70,70,46,72,68,35,66,61,64,82,42,69,30,18,33,80,29,74,82,41,71,36,32,56,51,74,72,44,40,65,42,36,24,39,43,31,34,28,54,38,70,60,30,66,59,41,55,71,44,44,53,44,36,43,61,74,39,39,66,62,43,39,74,60,57,40,75,40,39,34,37,37,22,39,38,27,15,42,45,31,40,48,48,24,58,76,73,64,30,61,96,66,39,48,38,31,10,22,36,74,34,53,46,31,44,56,38,51,35,48,46,82,38,41,91,59,56,31,36,63,24,21,43,36,26,25,29,35,33,42,66,45,17,30,67,38,75,34,66,42,92,52,91,76,61,75,84,54,44,31,46,80,57,49,50,83,79,96,90,70,70,46,73,68,37,67,62,61,83,44,69,31,19,34,80,29,74,81,40,71,35,33,57,52,73,72,44,40,67,42,35,23,38,44,29,34,28,53,36,69,60,31,66,58,41,55,71,44,44,54,45,35,43,62,74,38,40,67,61,42,40,74,61,58,40,75,39,40,34,39,36,22,40,36,25,15,43,46,32,42,49,48,25,58,76,73,63,31,61,95,64,39,49,39,33,9,22,35,74,34,54,47,30,42,55,39,51,34,48,45,83,39,42,89,56,56,32,34,62,25,19,43,36,26,24,28,37,32,42,66,46,18,30,65,38,75,33,67,41,92,51,89,74,60,75,85,53,43,31,45,81,56,50,51,84,79,96

Secondary structure (DSSP, 8-state):
----TTPBPP---EESSSTT-EE-HHHHHTTS-EEEEE-S-TT-HHIIIIIHHHHHHTHHHHHHTT--EEEEEESS-HHHHHHHHHHHT-TTTSEEEE-TTSHHHHHHT-EEE-HHHHSSEEEPPEEEEEETTEEEEEEE-SSSS--SS-SHHHHGGG-/----TTPBPP---EESSSTT-EE-HHHHHTTS-EEEEE-S-TT-HHIIIIIHHHHHHTHHHHHHTT--EEEEEESS-HHHHHHHHHHHT-TTTSEEEE-TTSHHHHHHT-EEE-HHHHSSEEEPPEEEEEETTEEEEEEE-SSSS--SS-SHHHHGGG-

Organism: Perkinsus marinus (strain ATCC 50983 / TXsc) (NCBI:txid423536)

Nearest PDB structures (foldseek):
  2wfc-assembly1_D  TM=9.803E-01  e=1.715E-22  Arenicola marina
  3uma-assembly3_C  TM=9.452E-01  e=3.682E-19  Sinorhizobium meliloti
  4f82-assembly1_B  TM=9.343E-01  e=5.421E-19  Burkholderia cenocepacia J2315
  1tp9-assembly4_D  TM=9.242E-01  e=1.845E-18  Populus trichocarpa
  2pwj-assembly2_B  TM=9.458E-01  e=3.148E-17  unclassified

pLDDT: mean 94.88, std 7.01, range [44.31, 98.81]

Sequence (318 aa):
MVIAVGSSLTKTELFETSPDDKKTLADVFGMKTGILFGVPGAFTPTCDQTHLPSYLKDYEQLKAKGVEVIACMAVNDSFVMQAWGKVTGAEGKIHMLADIKADTAKALGVDFDVTPVLGNVRCKRFAAVIRDGKIAAIEVEPDNVGASCTLAKDIYKYLMVIAVGSSLTKTELFETSPDDKKTLADVFGMKTGILFGVPGAFTPTCDQTHLPSYLKDYEQLKAKGVEVIACMAVNDSFVMQAWGKVTGAEGKIHMLADIKADTAKALGVDFDVTPVLGNVRCKRFAAVIRDGKIAAIEVEPDNVGASCTLAKDIYKYL

Foldseek 3Di:
DAQDAFDFFDQDWKAFQAPVRIDGPCRQQPQAKAKEKEAFDQPPDCVLPPAVVLCVVCLVVVVVVRHDAAEYEKLDHNVSQVVSCVVNVVPPRYGRIHPVVCPRQVVNVQWDAPCVPPNGIMGFTKMFIDHRRTTNDMDTDPDRPHDDQHGPVNCSVSD/DAQDAFDFFDQDWKAFQAPVRIDGPCRQQPQAKAKEKEAFDQPPDCVLPPAVVLCVVCLVVVVVVRHDAAEYEKLDHNVSQVVSCVVNVVPPRYGRIHPVVCPRQVVNVQWDAPCVPPNGIMGFTKMFIDHRRTTNDIDTDPDRPHDDQHGPVNCSVSD